Protein AF-A0A5S5DII4-F1 (afdb_monomer)

Mean predicted aligned error: 10.06 Å

Foldseek 3Di:
DDDDDDDDDDDDDDDDPPDPPPPPDDDPLVVVLLLLLLQLLLLLVLCLVLLVLLLVQAPDPLVNVLSVVVNVVSVVLNVLSCVVCVVVVHPCSPPHDPVSNVLSVQLVVLSVVRPYDLVSNLSNLVSVLVSLVVSLVSLVVSLVSCVVVPDPSSNVSSVVSNVVSVVSSVSSVVVNVVSVVVVVD

Nearest PDB structures (foldseek):
  2gs4-assembly1_A  TM=9.254E-01  e=4.524E-07  Escherichia coli
  7tmv-assembly1_B  TM=9.304E-01  e=6.352E-07  Klebsiella pneumoniae subsp. pneumoniae HS11286
  4eru-assembly1_B  TM=9.027E-01  e=7.712E-07  Salmonella enterica subsp. enterica serovar Typhimurium str. 14028S
  2gyq-assembly1_B  TM=9.045E-01  e=7.530E-06  Rhodopseudomonas palustris CGA009
  6z0c-assembly4_D  TM=2.707E-01  e=7.183E-02  Escherichia coli

Organism: NCBI:txid415956

pLDDT: mean 82.23, std 21.26, range [28.12, 98.5]

Secondary structure (DSSP, 8-state):
--------------SSSSS--S-----HHHHHHHHHHHHHHHHHHHHHHHHHHHHHH---HHHHHHHHHHHHHHHHHHHHHHHHHHHTT--------HHHHHHHHHHHHHHHT--SSHHHHHHHHHHHHHHHHHHHHHHHHHHHHHGGG--HHHHHHHHHHHHHHHHHHHHHHHHHHHHHHTTT-

Solvent-accessible surface area (backbone atoms only — not comparable to full-atom values): 10969 Å² total; per-residue (Å²): 136,85,85,82,90,81,90,84,91,82,88,90,86,84,89,85,86,86,87,85,86,84,79,83,78,75,54,71,71,54,54,54,46,52,52,52,51,21,28,48,46,29,45,47,55,54,51,61,68,49,45,63,59,52,42,70,60,44,72,50,65,70,60,30,56,50,45,59,58,46,54,59,52,53,50,59,46,44,51,54,47,51,53,53,32,55,76,68,74,43,82,73,51,75,44,76,42,67,76,51,50,52,43,52,47,54,44,49,55,48,57,77,70,54,83,74,48,74,67,57,39,51,50,49,52,53,40,50,48,52,48,48,54,50,50,49,51,47,41,51,52,48,51,68,52,43,70,80,70,76,46,68,67,58,50,50,50,45,51,51,46,41,49,54,50,52,52,50,47,51,54,51,48,53,54,53,50,54,63,55,56,69,73,78,116

Sequence (185 aa):
MNNTHKDKKTSVKDRSQENVSGLSEMDDSVEVYMQLLQETSSTERSLMSVLPGLTEGCTSVDFRELLYRFKDQIAGQADRLEEMLDDLGDHDSGIACLSFELLTAQIIDILDDHRGGRVEDAQLLTWLRRAIHFQIASYRSLLLNAEKLTSEKYRRFLQLTLSEKQEFDTELELIETQNADSKIS

Structure (mmCIF, N/CA/C/O backbone):
data_AF-A0A5S5DII4-F1
#
_entr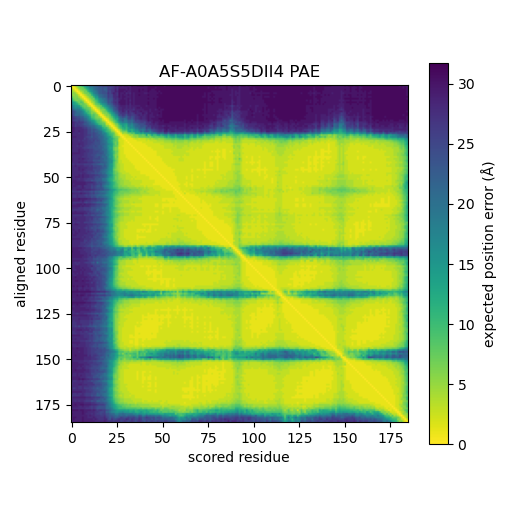y.id   AF-A0A5S5DII4-F1
#
loop_
_atom_site.group_PDB
_atom_site.id
_atom_site.type_symbol
_atom_site.label_atom_id
_atom_site.label_alt_id
_atom_site.label_comp_id
_atom_site.label_asym_id
_atom_site.label_entity_id
_atom_site.label_seq_id
_atom_site.pdbx_PDB_ins_code
_atom_site.Cartn_x
_atom_site.Cartn_y
_atom_site.Cartn_z
_atom_site.occupancy
_atom_site.B_iso_or_equiv
_atom_site.auth_seq_id
_atom_site.auth_comp_id
_atom_site.auth_asym_id
_atom_site.auth_atom_id
_atom_site.pdbx_PDB_model_num
ATOM 1 N N . MET A 1 1 ? -84.610 25.365 31.008 1.00 36.50 1 MET A N 1
ATOM 2 C CA . MET A 1 1 ? -84.254 24.234 31.886 1.00 36.50 1 MET A CA 1
ATOM 3 C C . MET A 1 1 ? -82.749 23.968 31.807 1.00 36.50 1 MET A C 1
ATOM 5 O O . MET A 1 1 ? -82.249 23.782 30.711 1.00 36.50 1 MET A O 1
ATOM 9 N N . ASN A 1 2 ? -82.089 24.007 32.971 1.00 32.84 2 ASN A N 1
ATOM 10 C CA . ASN A 1 2 ? -80.895 23.282 33.455 1.00 32.84 2 ASN A CA 1
ATOM 11 C C . ASN A 1 2 ? -79.609 23.118 32.603 1.00 32.84 2 ASN A C 1
ATOM 13 O O . ASN A 1 2 ? -79.510 22.239 31.761 1.00 32.84 2 ASN A O 1
ATOM 17 N N . ASN A 1 3 ? -78.605 23.937 32.943 1.00 28.12 3 ASN A N 1
ATOM 18 C CA . ASN A 1 3 ? -77.327 23.628 33.626 1.00 28.12 3 ASN A CA 1
ATOM 19 C C . ASN A 1 3 ? -76.452 22.379 33.285 1.00 28.12 3 ASN A C 1
ATOM 21 O O . ASN A 1 3 ? -76.857 21.243 33.510 1.00 28.12 3 ASN A O 1
ATOM 25 N N . THR A 1 4 ? -75.163 22.686 33.016 1.00 33.53 4 THR A N 1
ATOM 26 C CA . THR A 1 4 ? -73.881 22.116 33.547 1.00 33.53 4 THR A CA 1
ATOM 27 C C . THR A 1 4 ? -73.267 20.765 33.111 1.00 33.53 4 THR A C 1
ATOM 29 O O . THR A 1 4 ? -73.830 19.721 33.399 1.00 33.53 4 THR A O 1
ATOM 32 N N . HIS A 1 5 ? -72.009 20.879 32.604 1.00 34.75 5 HIS A N 1
ATOM 33 C CA . HIS A 1 5 ? -70.739 20.119 32.849 1.00 34.75 5 HIS A CA 1
ATOM 34 C C . HIS A 1 5 ? -70.729 18.564 32.752 1.00 34.75 5 HIS A C 1
ATOM 36 O O . HIS A 1 5 ? -71.667 17.924 33.184 1.00 34.75 5 HIS A O 1
ATOM 42 N N . LYS A 1 6 ? -69.696 17.825 32.291 1.00 32.38 6 LYS A N 1
ATOM 43 C CA . LYS A 1 6 ? -68.240 18.021 32.092 1.00 32.38 6 LYS A CA 1
ATOM 44 C C . LYS A 1 6 ? -67.645 16.793 31.335 1.00 32.38 6 LYS A C 1
ATOM 46 O O . LYS A 1 6 ? -68.241 15.725 31.369 1.00 32.38 6 LYS A O 1
ATOM 51 N N . ASP A 1 7 ? -66.427 16.959 30.799 1.00 32.25 7 ASP A N 1
ATOM 52 C CA . ASP A 1 7 ? -65.346 15.964 30.560 1.00 32.25 7 ASP A CA 1
ATOM 53 C C . ASP A 1 7 ? -65.468 14.835 29.499 1.00 32.25 7 ASP A C 1
ATOM 55 O O . ASP A 1 7 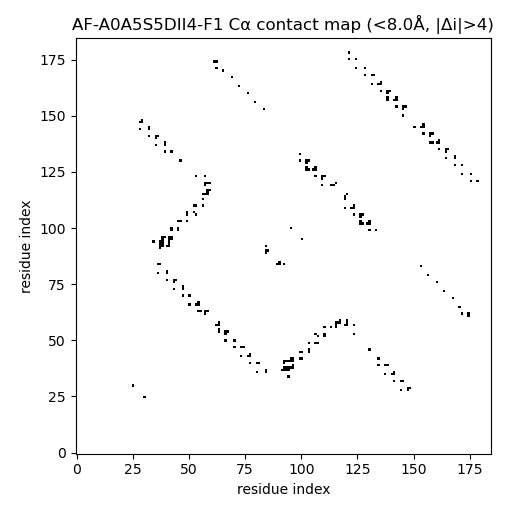? -66.142 13.833 29.712 1.00 32.25 7 ASP A O 1
ATOM 59 N N . LYS A 1 8 ? -64.621 14.881 28.447 1.00 33.53 8 LYS A N 1
ATOM 60 C CA . LYS A 1 8 ? -63.373 14.070 28.345 1.00 33.53 8 LYS A CA 1
ATOM 61 C C . LYS A 1 8 ? -62.570 14.311 27.046 1.00 33.53 8 LYS A C 1
ATOM 63 O O . LYS A 1 8 ? -63.094 14.263 25.941 1.00 33.53 8 LYS A O 1
ATOM 68 N N . LYS A 1 9 ? -61.262 14.520 27.241 1.00 31.34 9 LYS A N 1
ATOM 69 C CA . LYS A 1 9 ? -60.133 14.476 26.287 1.00 31.34 9 LYS A CA 1
ATOM 70 C C . LYS A 1 9 ? -59.957 13.085 25.652 1.00 31.34 9 LYS A C 1
ATOM 72 O O . LYS A 1 9 ? -59.981 12.116 26.401 1.00 31.34 9 LYS A O 1
ATOM 77 N N . THR A 1 10 ? -59.551 13.053 24.377 1.00 29.44 10 THR A N 1
ATOM 78 C CA . THR A 1 10 ? -58.564 12.113 23.775 1.00 29.44 10 THR A CA 1
ATOM 79 C C . THR A 1 10 ? -58.209 12.631 22.368 1.00 29.44 10 THR A C 1
ATOM 81 O O . THR A 1 10 ? -59.074 12.731 21.512 1.00 29.44 10 THR A O 1
ATOM 84 N N . SER A 1 11 ? -57.054 13.274 22.170 1.00 30.41 11 SER A N 1
ATOM 85 C CA . SER A 1 11 ? -55.741 12.688 21.826 1.00 30.41 11 SER A CA 1
ATOM 86 C C . SER A 1 11 ? -55.658 12.112 20.403 1.00 30.41 11 SER A C 1
ATOM 88 O O . SER A 1 11 ? -55.980 10.949 20.193 1.00 30.41 11 SER A O 1
ATOM 90 N N . VAL A 1 12 ? -55.169 12.925 19.457 1.00 33.53 12 VAL A N 1
ATOM 91 C CA . VAL A 1 12 ? -54.427 12.481 18.259 1.00 33.53 12 VAL A CA 1
ATOM 92 C C . VAL A 1 12 ? -53.343 13.528 17.986 1.00 33.53 12 VAL A C 1
ATOM 94 O O . VAL A 1 12 ? -53.492 14.411 17.145 1.00 33.53 12 VAL A O 1
ATOM 97 N N . LYS A 1 13 ? -52.277 13.508 18.785 1.00 38.53 13 LYS A N 1
ATOM 98 C CA . LYS A 1 13 ? -51.036 14.231 18.487 1.00 38.53 13 LYS A CA 1
ATOM 99 C C . LYS A 1 13 ? -49.879 13.518 19.175 1.00 38.53 13 LYS A C 1
ATOM 101 O O . LYS A 1 13 ? -49.289 14.069 20.089 1.00 38.53 13 LYS A O 1
ATOM 106 N N . ASP A 1 14 ? -49.641 12.269 18.788 1.00 38.22 14 ASP A N 1
ATOM 107 C CA . ASP A 1 14 ? -48.435 11.546 19.194 1.00 38.22 14 ASP A CA 1
ATOM 108 C C . ASP A 1 14 ? -48.256 10.287 18.337 1.00 38.22 14 ASP A C 1
ATOM 110 O O . ASP A 1 14 ? -48.994 9.319 18.526 1.00 38.22 14 ASP A O 1
ATOM 114 N N . ARG A 1 15 ? -47.366 10.324 17.329 1.00 33.09 15 ARG A N 1
ATOM 115 C CA . ARG A 1 15 ? -46.797 9.101 16.716 1.00 33.09 15 ARG A CA 1
ATOM 116 C C . ARG A 1 15 ? -45.628 9.287 15.741 1.00 33.09 15 ARG A C 1
ATOM 118 O O . ARG A 1 15 ? -45.426 8.446 14.872 1.00 33.09 15 ARG A O 1
ATOM 125 N N . SER A 1 16 ? -44.829 10.342 15.867 1.00 34.84 16 SER A N 1
ATOM 126 C CA . SER A 1 16 ? -43.623 10.468 15.028 1.00 34.84 16 SER A CA 1
ATOM 127 C C . SER A 1 16 ? -42.398 11.009 15.764 1.00 34.84 16 SER A C 1
ATOM 129 O O . SER A 1 16 ? -41.530 11.611 15.145 1.00 34.84 16 SER A O 1
ATOM 131 N N . GLN A 1 17 ? -42.305 10.781 17.076 1.00 38.28 17 GLN A N 1
ATOM 132 C CA . GLN A 1 17 ? -41.102 11.065 17.865 1.00 38.28 17 GLN A CA 1
ATOM 133 C C . GLN A 1 17 ? -40.708 9.874 18.749 1.00 38.28 17 GLN A C 1
ATOM 135 O O . GLN A 1 17 ? -40.435 10.043 19.924 1.00 38.28 17 GLN A O 1
ATOM 140 N N . GLU A 1 18 ? -40.660 8.661 18.200 1.00 36.66 18 GLU A N 1
ATOM 141 C CA . GLU A 1 18 ? -40.061 7.509 18.892 1.00 36.66 18 GLU A CA 1
ATOM 142 C C . GLU A 1 18 ? -39.348 6.614 17.870 1.00 36.66 18 GLU A C 1
ATOM 144 O O . GLU A 1 18 ? -39.942 5.680 17.343 1.00 36.66 18 GLU A O 1
ATOM 149 N N . ASN A 1 19 ? -38.113 6.993 17.503 1.00 38.47 19 ASN A N 1
ATOM 150 C CA . ASN A 1 19 ? -36.969 6.094 17.227 1.00 38.47 19 ASN A CA 1
ATOM 151 C C . ASN A 1 19 ? -35.779 6.832 16.578 1.00 38.47 19 ASN A C 1
ATOM 153 O O . ASN A 1 19 ? -35.295 6.451 15.518 1.00 38.47 19 ASN A O 1
ATOM 157 N N . VAL A 1 20 ? -35.269 7.888 17.220 1.00 41.12 20 VAL A N 1
ATOM 158 C CA . VAL A 1 20 ? -33.947 8.453 16.861 1.00 41.12 20 VAL A CA 1
ATOM 159 C C . VAL A 1 20 ? -33.081 8.674 18.109 1.00 41.12 20 VAL A C 1
ATOM 161 O O . VAL A 1 20 ? -32.270 9.585 18.165 1.00 41.12 20 VAL A O 1
ATOM 164 N N . SER A 1 21 ? -33.257 7.859 19.153 1.00 35.16 21 SER A N 1
ATOM 165 C CA . SER A 1 21 ? -32.547 8.030 20.434 1.00 35.16 21 SER A CA 1
ATOM 166 C C . SER A 1 21 ? -31.489 6.955 20.715 1.00 35.16 21 SER A C 1
ATOM 168 O O . SER A 1 21 ? -31.224 6.665 21.877 1.00 35.16 21 SER A O 1
ATOM 170 N N . GLY A 1 22 ? -30.915 6.331 19.680 1.00 36.16 22 GLY A N 1
ATOM 171 C CA . GLY A 1 22 ? -29.946 5.232 19.832 1.00 36.16 22 GLY A CA 1
ATOM 172 C C . GLY A 1 22 ? -28.522 5.496 19.330 1.00 36.16 22 GLY A C 1
ATOM 173 O O . GLY A 1 22 ? -27.684 4.621 19.486 1.00 36.16 22 GLY A O 1
ATOM 174 N N . LEU A 1 23 ? -28.233 6.659 18.736 1.00 41.50 23 LEU A N 1
ATOM 175 C CA . LEU A 1 23 ? -26.925 6.969 18.124 1.00 41.50 23 LEU A CA 1
ATOM 176 C C . LEU A 1 23 ? -26.316 8.269 18.682 1.00 41.50 23 LEU A C 1
ATOM 178 O O . LEU A 1 23 ? -25.687 9.034 17.961 1.00 41.50 23 LEU A O 1
ATOM 182 N N . SER A 1 24 ? -26.575 8.572 19.955 1.00 44.94 24 SER A N 1
ATOM 183 C CA . SER A 1 24 ? -26.068 9.785 20.602 1.00 44.94 24 SER A CA 1
ATOM 184 C C . SER A 1 24 ? -24.753 9.482 21.316 1.00 44.94 24 SER A C 1
ATOM 186 O O . SER A 1 24 ? -24.759 8.699 22.261 1.00 44.94 24 SER A O 1
ATOM 188 N N . GLU A 1 25 ? -23.693 10.168 20.877 1.00 48.50 25 GLU A N 1
ATOM 189 C CA . GLU A 1 25 ? -22.317 10.182 21.408 1.00 48.50 25 GLU A CA 1
ATOM 190 C C . GLU A 1 25 ? -21.473 8.945 21.059 1.00 48.50 25 GLU A C 1
ATOM 192 O O . GLU A 1 25 ? -21.080 8.159 21.919 1.00 48.50 25 GLU A O 1
ATOM 197 N N . MET A 1 26 ? -21.140 8.796 19.772 1.00 54.62 26 MET A N 1
ATOM 198 C CA . MET A 1 26 ? -19.896 8.108 19.422 1.00 54.62 26 MET A CA 1
ATOM 199 C C . MET A 1 26 ? -18.756 8.986 19.954 1.00 54.62 26 MET A C 1
ATOM 201 O O . MET A 1 26 ? -18.716 10.171 19.641 1.00 54.62 26 MET A O 1
ATOM 205 N N . ASP A 1 27 ? -17.891 8.443 20.810 1.00 73.56 27 ASP A N 1
ATOM 206 C CA . ASP A 1 27 ? -16.675 9.128 21.263 1.00 73.56 27 ASP A CA 1
ATOM 207 C C . ASP A 1 27 ? -15.926 9.681 20.037 1.00 73.56 27 ASP A C 1
ATOM 209 O O . ASP A 1 27 ? -15.694 8.921 19.095 1.00 73.56 27 ASP A O 1
ATOM 213 N N . ASP A 1 28 ? -15.549 10.968 20.033 1.00 74.88 28 ASP A N 1
ATOM 214 C CA . ASP A 1 28 ? -14.802 11.628 18.943 1.00 74.88 28 ASP A CA 1
ATOM 215 C C . ASP A 1 28 ? -13.610 10.764 18.473 1.00 74.88 28 ASP A C 1
ATOM 217 O O . ASP A 1 28 ? -13.206 10.770 17.309 1.00 74.88 28 ASP A O 1
ATOM 221 N N . SER A 1 29 ? -13.037 9.973 19.387 1.00 74.56 29 SER A N 1
ATOM 222 C CA . SER A 1 29 ? -11.936 9.057 19.100 1.00 74.56 29 SER A CA 1
ATOM 223 C C . SER A 1 29 ? -12.318 7.847 18.226 1.00 74.56 29 SER A C 1
ATOM 225 O O . SER A 1 29 ? -11.483 7.374 17.448 1.00 74.56 29 SER A O 1
ATOM 227 N N . VAL A 1 30 ? -13.561 7.370 18.324 1.00 81.44 30 VAL A N 1
ATOM 228 C CA . VAL A 1 30 ? -14.143 6.301 17.499 1.00 81.44 30 VAL A CA 1
ATOM 229 C C . VAL A 1 30 ? -14.518 6.839 16.122 1.00 81.44 30 VAL A C 1
ATOM 231 O O . VAL A 1 30 ? -14.240 6.173 15.130 1.00 81.44 30 VAL A O 1
ATOM 234 N N . GLU A 1 31 ? -15.058 8.058 16.037 1.00 84.19 31 GLU A N 1
ATOM 235 C CA . GLU A 1 31 ? -15.351 8.713 14.753 1.00 84.19 31 GLU A CA 1
ATOM 236 C C . GLU A 1 31 ? -14.083 8.853 13.897 1.00 84.19 31 GLU A C 1
ATOM 238 O O . GLU A 1 31 ? -14.055 8.421 12.744 1.00 84.19 31 GLU A O 1
ATOM 243 N N . VAL A 1 32 ? -12.987 9.343 14.491 1.00 85.94 32 VAL A N 1
ATOM 244 C CA . VAL A 1 32 ? -11.685 9.434 13.808 1.00 85.94 32 VAL A CA 1
ATOM 245 C C . VAL A 1 32 ? -11.194 8.062 13.341 1.00 85.94 32 VAL A C 1
ATOM 247 O O . VAL A 1 32 ? -10.637 7.949 12.250 1.00 85.94 32 VAL A O 1
ATOM 250 N N . TYR A 1 33 ? -11.383 7.007 14.140 1.00 88.62 33 TYR A N 1
ATOM 251 C CA . TYR A 1 33 ? -10.986 5.661 13.726 1.00 88.62 33 TYR A CA 1
ATOM 252 C C . TYR A 1 33 ? -11.786 5.176 12.513 1.00 88.62 33 TYR A C 1
ATOM 254 O O . TYR A 1 33 ? -11.189 4.664 11.566 1.00 88.62 33 TYR A O 1
ATOM 262 N N . MET A 1 34 ? -13.110 5.354 12.533 1.00 88.75 34 MET A N 1
ATOM 263 C CA . MET A 1 34 ? -13.986 4.952 11.431 1.00 88.75 34 MET A CA 1
ATOM 264 C C . MET A 1 34 ? -13.619 5.682 10.142 1.00 88.75 34 MET A C 1
ATOM 266 O O . MET A 1 34 ? -13.434 5.036 9.111 1.00 88.75 34 MET A O 1
ATOM 270 N N . GLN A 1 35 ? -13.386 6.995 10.216 1.00 89.06 35 GLN A N 1
ATOM 271 C CA . GLN A 1 35 ? -12.955 7.776 9.061 1.00 89.06 35 GLN A CA 1
ATOM 272 C C . GLN A 1 35 ? -11.616 7.276 8.494 1.00 89.06 35 GLN A C 1
ATOM 274 O O . GLN A 1 35 ? -11.498 7.053 7.290 1.00 89.06 35 GLN A O 1
ATOM 279 N N . LEU A 1 36 ? -10.613 7.032 9.346 1.00 91.25 36 LEU A N 1
ATOM 280 C CA . LEU A 1 36 ? -9.325 6.483 8.904 1.00 91.25 36 LEU A CA 1
ATOM 281 C C . LEU A 1 36 ? -9.477 5.099 8.256 1.00 91.25 36 LEU A C 1
ATOM 283 O O . LEU A 1 36 ? -8.747 4.775 7.315 1.00 91.25 36 LEU A O 1
ATOM 287 N N . LEU A 1 37 ? -10.398 4.273 8.760 1.00 92.94 37 LEU A N 1
ATOM 288 C CA . LEU A 1 37 ? -10.649 2.931 8.239 1.00 92.94 37 LEU A CA 1
ATOM 289 C C . LEU A 1 37 ? -11.292 2.994 6.849 1.00 92.94 37 LEU A C 1
ATOM 291 O O . LEU A 1 37 ? -10.819 2.323 5.930 1.00 92.94 37 LEU A O 1
ATOM 295 N N . GLN A 1 38 ? -12.306 3.845 6.678 1.00 92.19 38 GLN A N 1
ATOM 296 C CA . GLN A 1 38 ? -12.964 4.098 5.395 1.00 92.19 38 GLN A CA 1
ATOM 297 C C . GLN A 1 38 ? -11.987 4.684 4.365 1.00 92.19 38 GLN A C 1
ATOM 299 O O . GLN A 1 38 ? -11.889 4.167 3.251 1.00 92.19 38 GLN A O 1
ATOM 304 N N . GLU A 1 39 ? -11.201 5.698 4.745 1.00 92.88 39 GLU A N 1
ATOM 305 C CA . GLU A 1 39 ? -10.183 6.300 3.875 1.00 92.88 39 GLU A CA 1
ATOM 306 C C . GLU A 1 39 ? -9.135 5.265 3.441 1.00 92.88 39 GLU A C 1
ATOM 308 O O . GLU A 1 39 ? -8.808 5.167 2.257 1.00 92.88 39 GLU A O 1
ATOM 313 N N . THR A 1 40 ? -8.640 4.440 4.372 1.00 95.00 40 THR A N 1
ATOM 314 C CA . THR A 1 40 ? -7.669 3.378 4.056 1.00 95.00 40 THR A CA 1
ATOM 315 C C . THR A 1 40 ? -8.278 2.341 3.112 1.00 95.00 40 THR A C 1
ATOM 317 O O . THR A 1 40 ? -7.641 1.971 2.124 1.00 95.00 40 THR A O 1
ATOM 320 N N . SER A 1 41 ? -9.529 1.939 3.348 1.00 94.25 41 SER A N 1
ATOM 321 C CA . SER A 1 41 ? -10.287 1.043 2.466 1.00 94.25 41 SER A CA 1
ATOM 322 C C . SER A 1 41 ? -10.435 1.618 1.053 1.00 94.25 41 SER A C 1
ATOM 324 O O . SER A 1 41 ? -10.229 0.908 0.065 1.00 94.25 41 SER A O 1
ATOM 326 N N . SER A 1 42 ? -10.684 2.927 0.928 1.00 93.81 42 SER A N 1
ATOM 327 C CA . SER A 1 42 ? -10.674 3.607 -0.369 1.00 93.81 42 SER A CA 1
ATOM 328 C C . SER A 1 42 ? -9.309 3.555 -1.047 1.00 93.81 42 SER A C 1
ATOM 330 O O . SER A 1 42 ? -9.261 3.351 -2.259 1.00 93.81 42 SER A O 1
ATOM 332 N N . THR A 1 43 ? -8.203 3.709 -0.310 1.00 95.88 43 THR A N 1
ATOM 333 C CA . THR A 1 43 ? -6.866 3.630 -0.922 1.00 95.88 43 THR A CA 1
ATOM 334 C C . THR A 1 43 ? -6.566 2.248 -1.498 1.00 95.88 43 THR A C 1
ATOM 336 O O . THR A 1 43 ? -5.998 2.161 -2.585 1.00 95.88 43 THR A O 1
ATOM 339 N N . GLU A 1 44 ? -6.987 1.170 -0.826 1.00 95.38 44 GLU A N 1
ATOM 340 C CA . GLU A 1 44 ? -6.789 -0.190 -1.340 1.00 95.38 44 GLU A CA 1
ATOM 341 C C . GLU A 1 44 ? -7.545 -0.401 -2.651 1.00 95.38 44 GLU A C 1
ATOM 343 O O . GLU A 1 44 ? -6.949 -0.829 -3.638 1.00 95.38 44 GLU A O 1
ATOM 348 N N . ARG A 1 45 ? -8.818 0.012 -2.722 1.00 94.06 45 ARG A N 1
ATOM 349 C CA . ARG A 1 45 ? -9.597 -0.068 -3.969 1.00 94.06 45 ARG A CA 1
ATOM 350 C C . ARG A 1 45 ? -8.975 0.748 -5.100 1.00 94.06 45 ARG A C 1
ATOM 352 O O . ARG A 1 45 ? -8.881 0.253 -6.224 1.00 94.06 45 ARG A O 1
ATOM 359 N N . SER A 1 46 ? -8.522 1.970 -4.819 1.00 95.50 46 SER A N 1
ATOM 360 C CA . SER A 1 46 ? -7.871 2.810 -5.828 1.00 95.50 46 SER A CA 1
ATOM 361 C C . SER A 1 46 ? -6.589 2.162 -6.353 1.00 95.50 46 SER A C 1
ATOM 363 O O . SER A 1 46 ? -6.393 2.100 -7.567 1.00 95.50 46 SER A O 1
ATOM 365 N N . LEU A 1 47 ? -5.745 1.604 -5.478 1.00 97.12 47 LEU A N 1
ATOM 366 C CA . LEU A 1 47 ? -4.515 0.932 -5.903 1.00 97.12 47 LEU A CA 1
ATOM 367 C C . LEU A 1 47 ? -4.806 -0.356 -6.687 1.00 97.12 47 LEU A C 1
ATOM 369 O O . LEU A 1 47 ? -4.190 -0.595 -7.725 1.00 97.12 47 LEU A O 1
ATOM 373 N N . MET A 1 48 ? -5.785 -1.148 -6.242 1.00 96.12 48 MET A N 1
ATOM 374 C CA . MET A 1 48 ? -6.255 -2.329 -6.972 1.00 96.12 48 MET A CA 1
ATOM 375 C C . MET A 1 48 ? -6.720 -1.980 -8.387 1.00 96.12 48 MET A C 1
ATOM 377 O O . MET A 1 48 ? -6.473 -2.752 -9.311 1.00 96.12 48 MET A O 1
ATOM 381 N N . SER A 1 49 ? -7.366 -0.824 -8.572 1.00 95.06 49 SER A N 1
ATOM 382 C CA . SER A 1 49 ? -7.882 -0.407 -9.879 1.00 95.06 49 SER A CA 1
ATOM 383 C C . SER A 1 49 ? -6.784 -0.107 -10.906 1.00 95.06 49 SER A C 1
ATOM 385 O O . SER A 1 49 ? -6.965 -0.395 -12.088 1.00 95.06 49 SER A O 1
ATOM 387 N N . VAL A 1 50 ? -5.629 0.413 -10.471 1.00 96.38 50 VAL A N 1
ATOM 388 C CA . VAL A 1 50 ? -4.514 0.767 -11.371 1.00 96.38 50 VAL A CA 1
ATOM 389 C C . VAL A 1 50 ? -3.529 -0.379 -11.595 1.00 96.38 50 VAL A C 1
ATOM 391 O O . VAL A 1 50 ? -2.784 -0.378 -12.574 1.00 96.38 50 VAL A O 1
ATOM 394 N N . LEU A 1 51 ? -3.532 -1.383 -10.714 1.00 96.25 51 LEU A N 1
ATOM 395 C CA . LEU A 1 51 ? -2.572 -2.484 -10.735 1.00 96.25 51 LEU A CA 1
ATOM 396 C C . LEU A 1 51 ? -2.565 -3.307 -12.043 1.00 96.25 51 LEU A C 1
ATOM 398 O O . LEU A 1 51 ? -1.471 -3.660 -12.493 1.00 96.25 51 LEU A O 1
ATOM 402 N N . PRO A 1 52 ? -3.709 -3.604 -12.699 1.00 95.31 52 PRO A N 1
ATOM 403 C CA . PRO A 1 52 ? -3.709 -4.302 -13.985 1.00 95.31 52 PRO A CA 1
ATOM 404 C C . PRO A 1 52 ? -2.962 -3.523 -15.071 1.00 95.31 52 PRO A C 1
ATOM 406 O O . PRO A 1 52 ? -2.058 -4.074 -15.695 1.00 95.31 52 PRO A O 1
ATOM 409 N N . GLY A 1 53 ? -3.267 -2.229 -15.224 1.00 94.50 53 GLY A N 1
ATOM 410 C CA . GLY A 1 53 ? -2.589 -1.364 -16.192 1.00 94.50 53 GLY A CA 1
ATOM 411 C C . GLY A 1 53 ? -1.097 -1.235 -15.895 1.00 94.50 53 GLY A C 1
ATOM 412 O O . GLY A 1 53 ? -0.277 -1.311 -16.803 1.00 94.50 53 GLY A O 1
ATOM 413 N N . LEU A 1 54 ? -0.731 -1.149 -14.613 1.00 94.69 54 LEU A N 1
ATOM 414 C CA . LEU A 1 54 ? 0.664 -1.111 -14.181 1.00 94.69 54 LEU A CA 1
ATOM 415 C C . LEU A 1 54 ? 1.431 -2.391 -14.546 1.00 94.69 54 LEU A C 1
ATOM 417 O O . LEU A 1 54 ? 2.568 -2.325 -15.008 1.00 94.69 54 LEU A O 1
ATOM 421 N N . THR A 1 55 ? 0.795 -3.549 -14.366 1.00 94.62 55 THR A N 1
ATOM 422 C CA . THR A 1 55 ? 1.379 -4.865 -14.672 1.00 94.62 55 THR A CA 1
ATOM 423 C C . THR A 1 55 ? 1.550 -5.075 -16.177 1.00 94.62 55 THR A C 1
ATOM 425 O O . THR A 1 55 ? 2.536 -5.664 -16.620 1.00 94.62 55 THR A O 1
ATOM 428 N N . GLU A 1 56 ? 0.594 -4.602 -16.976 1.00 92.56 56 GLU A N 1
ATOM 429 C CA . GLU A 1 56 ? 0.640 -4.700 -18.438 1.00 92.56 56 GLU A CA 1
ATOM 430 C C . GLU A 1 56 ? 1.610 -3.689 -19.060 1.00 92.56 56 GLU A C 1
ATOM 432 O O . GLU A 1 56 ? 2.291 -4.013 -20.036 1.00 92.56 56 GLU A O 1
ATOM 437 N N . GLY A 1 57 ? 1.684 -2.486 -18.487 1.00 90.94 57 GLY A N 1
ATOM 438 C CA . GLY A 1 57 ? 2.478 -1.379 -19.005 1.00 90.94 57 GLY A CA 1
ATOM 439 C C . GLY A 1 57 ? 3.973 -1.506 -18.735 1.00 90.94 57 GLY A C 1
ATOM 440 O O . GLY A 1 57 ? 4.761 -1.127 -19.595 1.00 90.94 57 GLY A O 1
ATOM 441 N N . CYS A 1 58 ? 4.386 -2.059 -17.590 1.00 91.62 58 CYS A N 1
ATOM 442 C CA . CYS A 1 58 ? 5.806 -2.119 -17.248 1.00 91.62 58 CYS A CA 1
ATOM 443 C C . CYS A 1 58 ? 6.600 -3.065 -18.167 1.00 91.62 58 CYS A C 1
ATOM 445 O O . CYS A 1 58 ? 6.111 -4.117 -18.591 1.00 91.62 58 CYS A O 1
ATOM 447 N N . THR A 1 59 ? 7.854 -2.723 -18.469 1.00 91.19 59 THR A N 1
ATOM 448 C CA . THR A 1 59 ? 8.720 -3.512 -19.368 1.00 91.19 59 THR A CA 1
ATOM 449 C C . THR A 1 59 ? 9.694 -4.437 -18.636 1.00 91.19 59 THR A C 1
ATOM 451 O O . THR A 1 59 ? 10.147 -5.431 -19.208 1.00 91.19 59 THR A O 1
ATOM 454 N N . SER A 1 60 ? 9.985 -4.150 -17.368 1.00 91.69 60 SER A N 1
ATOM 455 C CA . SER A 1 60 ? 10.813 -4.977 -16.492 1.00 91.69 60 SER A CA 1
ATOM 456 C C . SER A 1 60 ? 10.103 -6.274 -16.094 1.00 91.69 60 SER A C 1
ATOM 458 O O . SER A 1 60 ? 8.994 -6.257 -15.558 1.00 91.69 60 SER A O 1
ATOM 460 N N . VAL A 1 61 ? 10.770 -7.409 -16.329 1.00 93.19 61 VAL A N 1
ATOM 461 C CA . VAL A 1 61 ? 10.262 -8.746 -15.982 1.00 93.19 61 VAL A CA 1
ATOM 462 C C . VAL A 1 61 ? 10.119 -8.891 -14.469 1.00 93.19 61 VAL A C 1
ATOM 464 O O . VAL A 1 61 ? 9.038 -9.237 -14.002 1.00 93.19 61 VAL A O 1
ATOM 467 N N . ASP A 1 62 ? 11.159 -8.540 -13.710 1.00 94.00 62 ASP A N 1
ATOM 468 C CA . ASP A 1 62 ? 11.157 -8.651 -12.247 1.00 94.00 62 ASP A CA 1
ATOM 469 C C . ASP A 1 62 ? 10.072 -7.764 -11.624 1.00 94.00 62 ASP A C 1
ATOM 471 O O . ASP A 1 62 ? 9.357 -8.181 -10.711 1.00 94.00 62 ASP A O 1
ATOM 475 N N . PHE A 1 63 ? 9.889 -6.551 -12.163 1.00 95.25 63 PHE A N 1
ATOM 476 C CA . PHE A 1 63 ? 8.839 -5.650 -11.693 1.00 95.25 63 PHE A CA 1
ATOM 477 C C . PHE A 1 63 ? 7.451 -6.224 -11.973 1.00 95.25 63 PHE A C 1
ATOM 479 O O . PHE A 1 63 ? 6.594 -6.238 -11.092 1.00 95.25 63 PHE A O 1
ATOM 486 N N . ARG A 1 64 ? 7.237 -6.766 -13.172 1.00 95.81 64 ARG A N 1
ATOM 487 C CA . ARG A 1 64 ? 5.972 -7.400 -13.541 1.00 95.81 64 ARG A CA 1
ATOM 488 C C . ARG A 1 64 ? 5.647 -8.611 -12.667 1.00 95.81 64 ARG A C 1
ATOM 490 O O . ARG A 1 64 ? 4.512 -8.754 -12.221 1.00 95.81 64 ARG A O 1
ATOM 497 N N . GLU A 1 65 ? 6.622 -9.479 -12.412 1.00 96.00 65 GLU A N 1
ATOM 498 C CA . GLU A 1 65 ? 6.446 -10.651 -11.545 1.00 96.00 65 GLU A CA 1
ATOM 499 C C . GLU A 1 65 ? 6.107 -10.255 -10.105 1.00 96.00 65 GLU A C 1
ATOM 501 O O . GLU A 1 65 ? 5.227 -10.854 -9.479 1.00 96.00 65 GLU A O 1
ATOM 506 N N . LEU A 1 66 ? 6.753 -9.206 -9.596 1.00 96.94 66 LEU A N 1
ATOM 507 C CA . LEU A 1 66 ? 6.443 -8.638 -8.291 1.00 96.94 66 LEU A CA 1
ATOM 508 C C . LEU A 1 66 ? 4.995 -8.114 -8.227 1.00 96.94 66 LEU A C 1
ATOM 510 O O . LEU A 1 66 ? 4.271 -8.433 -7.282 1.00 96.94 66 LEU A O 1
ATOM 514 N N . LEU A 1 67 ? 4.534 -7.395 -9.255 1.00 97.31 67 LEU A N 1
ATOM 515 C CA . LEU A 1 67 ? 3.153 -6.902 -9.343 1.00 97.31 67 LEU A CA 1
ATOM 516 C C . LEU A 1 67 ? 2.118 -8.035 -9.405 1.00 97.31 67 LEU A C 1
ATOM 518 O O . LEU A 1 67 ? 1.068 -7.936 -8.767 1.00 97.31 67 LEU A O 1
ATOM 522 N N . TYR A 1 68 ? 2.415 -9.132 -10.112 1.00 95.94 68 TYR A N 1
ATOM 523 C CA . TYR A 1 68 ? 1.527 -10.298 -10.152 1.00 95.94 68 TYR A CA 1
ATOM 524 C C . TYR A 1 68 ? 1.316 -10.916 -8.772 1.00 95.94 68 TYR A C 1
ATOM 526 O O . TYR A 1 68 ? 0.178 -11.209 -8.415 1.00 95.94 68 TYR A O 1
ATOM 534 N N . ARG A 1 69 ? 2.384 -11.082 -7.982 1.00 95.50 69 ARG A N 1
ATOM 535 C CA . ARG A 1 69 ? 2.261 -11.591 -6.606 1.00 95.50 69 ARG A CA 1
ATOM 536 C C . ARG A 1 69 ? 1.479 -10.624 -5.720 1.00 95.50 69 ARG A C 1
ATOM 538 O O . ARG A 1 69 ? 0.616 -11.046 -4.953 1.00 95.50 69 ARG A O 1
ATOM 545 N N . PHE A 1 70 ? 1.749 -9.330 -5.858 1.00 96.38 70 PHE A N 1
ATOM 546 C CA . PHE A 1 70 ? 1.092 -8.305 -5.055 1.00 96.38 70 PHE A CA 1
ATOM 547 C C . PHE A 1 70 ? -0.407 -8.191 -5.329 1.00 96.38 70 PHE A C 1
ATOM 549 O O . PHE A 1 70 ? -1.167 -7.888 -4.415 1.00 96.38 70 PHE A O 1
ATOM 556 N N . LYS A 1 71 ? -0.856 -8.488 -6.554 1.00 95.00 71 LYS A N 1
ATOM 557 C CA . LYS A 1 71 ? -2.279 -8.492 -6.917 1.00 95.00 71 LYS A CA 1
ATOM 558 C C . LYS A 1 71 ? -3.125 -9.397 -6.019 1.00 95.00 71 LYS A C 1
ATOM 560 O O . LYS A 1 71 ? -4.220 -9.004 -5.623 1.00 95.00 71 LYS A O 1
ATOM 565 N N . ASP A 1 72 ? -2.621 -10.578 -5.684 1.00 92.69 72 ASP A N 1
ATOM 566 C CA . ASP A 1 72 ? -3.340 -11.502 -4.804 1.00 92.69 72 ASP A CA 1
ATOM 567 C C . ASP A 1 72 ? -3.265 -11.045 -3.340 1.00 92.69 72 ASP A C 1
ATOM 569 O O . ASP A 1 72 ? -4.245 -11.149 -2.601 1.00 92.69 72 ASP A O 1
ATOM 573 N N . GLN A 1 73 ? -2.127 -10.475 -2.925 1.00 94.88 73 GLN A N 1
ATOM 574 C CA . GLN A 1 73 ? -1.966 -9.914 -1.580 1.00 94.88 73 GLN A CA 1
ATOM 575 C C . GLN A 1 73 ? -2.939 -8.758 -1.334 1.00 94.88 73 GLN A C 1
ATOM 577 O O . GLN A 1 73 ? -3.630 -8.750 -0.318 1.00 94.88 73 GLN A O 1
ATOM 582 N N . ILE A 1 74 ? -3.039 -7.806 -2.266 1.00 95.38 74 ILE A N 1
ATOM 583 C CA . ILE A 1 74 ? -3.879 -6.617 -2.093 1.00 95.38 74 ILE A CA 1
ATOM 584 C C . ILE A 1 74 ? -5.377 -6.947 -2.051 1.00 95.38 74 ILE A C 1
ATOM 586 O O . ILE A 1 74 ? -6.115 -6.306 -1.308 1.00 95.38 74 ILE A O 1
ATOM 590 N N . ALA 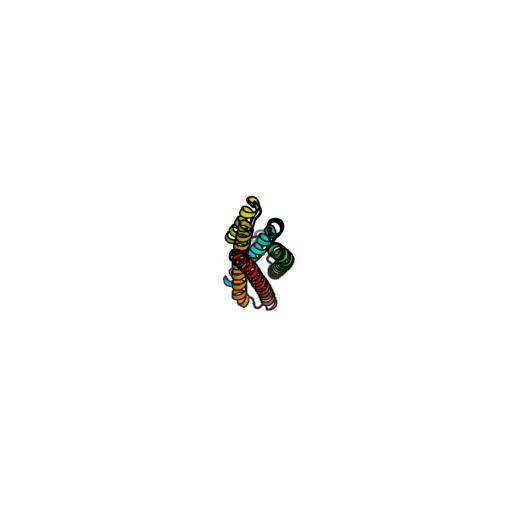A 1 75 ? -5.824 -7.988 -2.760 1.00 94.69 75 ALA A N 1
ATOM 591 C CA . ALA A 1 75 ? -7.202 -8.467 -2.652 1.00 94.69 75 ALA A CA 1
ATOM 592 C C . ALA A 1 75 ? -7.510 -8.952 -1.225 1.00 94.69 75 ALA A C 1
ATOM 594 O O . ALA A 1 75 ? -8.456 -8.480 -0.603 1.00 94.69 75 ALA A O 1
ATOM 595 N N . GLY A 1 76 ? -6.642 -9.791 -0.648 1.00 96.00 76 GLY A N 1
ATOM 596 C CA . GLY A 1 76 ? -6.807 -10.247 0.736 1.00 96.00 76 GLY A CA 1
ATOM 597 C C . GLY A 1 76 ? -6.677 -9.126 1.778 1.00 96.00 76 GLY A C 1
ATOM 598 O O . GLY A 1 76 ? -7.234 -9.226 2.869 1.00 96.00 76 GLY A O 1
ATOM 599 N N . GLN A 1 77 ? -5.952 -8.049 1.467 1.00 96.75 77 GLN A N 1
ATOM 600 C CA . GLN A 1 77 ? -5.864 -6.859 2.321 1.00 96.75 77 GLN A CA 1
ATOM 601 C C . GLN A 1 77 ? -7.171 -6.063 2.316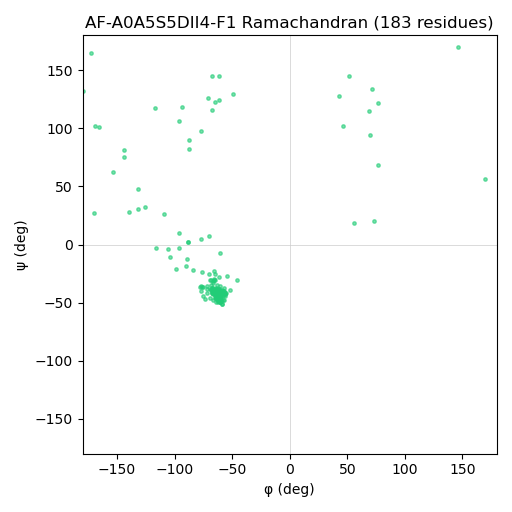 1.00 96.75 77 GLN A C 1
ATOM 603 O O . GLN A 1 77 ? -7.608 -5.628 3.383 1.00 96.75 77 GLN A O 1
ATOM 608 N N . ALA A 1 78 ? -7.797 -5.913 1.145 1.00 94.12 78 ALA A N 1
ATOM 609 C CA . ALA A 1 78 ? -9.107 -5.292 1.007 1.00 94.12 78 ALA A CA 1
ATOM 610 C C . ALA A 1 78 ? -10.188 -6.098 1.744 1.00 94.12 78 ALA A C 1
ATOM 612 O O . ALA A 1 78 ? -10.924 -5.510 2.534 1.00 94.12 78 ALA A O 1
ATOM 613 N N . ASP A 1 79 ? -10.195 -7.429 1.599 1.00 94.75 79 ASP A N 1
ATOM 614 C CA . ASP A 1 79 ? -11.144 -8.317 2.288 1.00 94.75 79 ASP A CA 1
ATOM 615 C C . ASP A 1 79 ? -11.083 -8.148 3.819 1.00 94.75 79 ASP A C 1
ATOM 617 O O . ASP A 1 79 ? -12.110 -8.080 4.490 1.00 94.75 79 ASP A O 1
ATOM 621 N N . ARG A 1 80 ? -9.876 -8.012 4.398 1.00 95.50 80 ARG A N 1
ATOM 622 C CA . ARG A 1 80 ? -9.707 -7.765 5.846 1.00 95.50 80 ARG A CA 1
ATOM 623 C C . ARG A 1 80 ? -10.312 -6.432 6.284 1.00 95.50 80 ARG A C 1
ATOM 625 O O . ARG A 1 80 ? -10.837 -6.349 7.391 1.00 95.50 80 ARG A O 1
ATOM 632 N N . LEU A 1 81 ? -10.180 -5.381 5.471 1.00 93.88 81 LEU A N 1
ATOM 633 C CA . LEU A 1 81 ? -10.755 -4.068 5.780 1.00 93.88 81 LEU A CA 1
ATOM 634 C C . LEU A 1 81 ? -12.278 -4.076 5.638 1.00 93.88 81 LEU A C 1
ATOM 636 O O . LEU A 1 81 ? -12.952 -3.454 6.452 1.00 93.88 81 LEU A O 1
ATOM 640 N N . GLU A 1 82 ? -12.807 -4.773 4.632 1.00 91.19 82 GLU A N 1
ATOM 641 C CA . GLU A 1 82 ? -14.248 -4.958 4.440 1.00 91.19 82 GLU A CA 1
ATOM 642 C C . GLU A 1 82 ? -14.860 -5.723 5.618 1.00 91.19 82 GLU A C 1
ATOM 644 O O . GLU A 1 82 ? -15.814 -5.244 6.219 1.00 91.19 82 GLU A O 1
ATOM 649 N N . GLU A 1 83 ? -14.226 -6.815 6.058 1.00 92.44 83 GLU A N 1
ATOM 650 C CA . GLU A 1 83 ? -14.647 -7.555 7.254 1.00 92.44 83 GLU A CA 1
ATOM 651 C C . GLU A 1 83 ? -14.653 -6.668 8.512 1.00 92.44 83 GLU A C 1
ATOM 653 O O . GLU A 1 83 ? -15.566 -6.746 9.332 1.00 92.44 83 GLU A O 1
ATOM 658 N N . MET A 1 84 ? -13.652 -5.795 8.671 1.00 91.44 84 MET A N 1
ATOM 659 C CA . MET A 1 84 ? -13.605 -4.852 9.793 1.00 91.44 84 MET A CA 1
ATOM 660 C C . MET A 1 84 ? -14.718 -3.799 9.734 1.00 91.44 84 MET A C 1
ATOM 662 O O . MET A 1 84 ? -15.276 -3.466 10.778 1.00 91.44 84 MET A O 1
ATOM 666 N N . LEU A 1 85 ? -15.016 -3.259 8.550 1.00 89.81 85 LEU A N 1
ATOM 667 C CA . LEU A 1 85 ? -16.088 -2.279 8.339 1.00 89.81 85 LEU A CA 1
ATOM 668 C C . LEU A 1 85 ? -17.465 -2.904 8.617 1.00 89.81 85 LEU A C 1
ATOM 670 O O . LEU A 1 85 ? -18.244 -2.355 9.400 1.00 89.81 85 LEU A O 1
ATOM 674 N N . ASP A 1 86 ? -17.706 -4.105 8.086 1.00 89.25 86 ASP A N 1
ATOM 675 C CA . ASP A 1 86 ? -18.940 -4.862 8.300 1.00 89.25 86 ASP A CA 1
ATOM 676 C C . ASP A 1 86 ? -19.164 -5.203 9.779 1.00 89.25 86 ASP A C 1
ATOM 678 O O . ASP A 1 86 ? -20.261 -4.990 10.304 1.00 89.25 86 ASP A O 1
ATOM 682 N N . ASP A 1 87 ? -18.127 -5.678 10.481 1.00 88.12 87 ASP A N 1
ATOM 683 C CA . ASP A 1 87 ? -18.207 -5.980 11.916 1.00 88.12 87 ASP A CA 1
ATOM 684 C C . ASP A 1 87 ? -18.527 -4.720 12.755 1.00 88.12 87 ASP A C 1
ATOM 686 O O . ASP A 1 87 ? -19.108 -4.819 13.840 1.00 88.12 87 ASP A O 1
ATOM 690 N N . LEU A 1 88 ? -18.147 -3.531 12.273 1.00 84.94 88 LEU A N 1
ATOM 691 C CA . LEU A 1 88 ? -18.409 -2.238 12.918 1.00 84.94 88 LEU A CA 1
ATOM 692 C C . LEU A 1 88 ? -19.763 -1.626 12.514 1.00 84.94 88 LEU A C 1
ATOM 694 O O . LEU A 1 88 ? -20.122 -0.559 13.014 1.00 84.94 88 LEU A O 1
ATOM 698 N N . GLY A 1 89 ? -20.547 -2.323 11.683 1.00 80.44 89 GLY A N 1
ATOM 699 C CA . GLY A 1 89 ? -21.876 -1.892 11.246 1.00 80.44 89 GLY A CA 1
ATOM 700 C C . GLY A 1 89 ? -21.848 -0.737 10.246 1.00 80.44 89 GLY A C 1
ATOM 701 O O . GLY A 1 89 ? -22.848 -0.029 10.107 1.00 80.44 89 GLY A O 1
ATOM 702 N N . ASP A 1 90 ? -20.713 -0.539 9.579 1.00 67.50 90 ASP A N 1
ATOM 703 C CA . ASP A 1 90 ? -20.502 0.525 8.614 1.00 67.50 90 ASP A CA 1
ATOM 704 C C . ASP A 1 90 ? -20.241 -0.069 7.233 1.00 67.50 90 ASP A C 1
ATOM 706 O O . ASP A 1 90 ? -19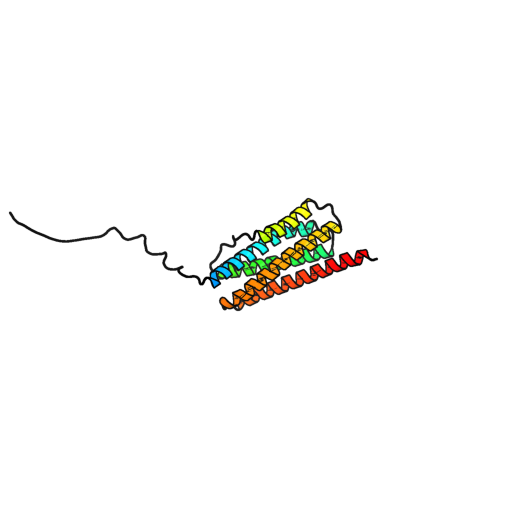.272 -0.788 7.014 1.00 67.50 90 ASP A O 1
ATOM 710 N N . HIS A 1 91 ? -21.125 0.237 6.291 1.00 61.84 91 HIS A N 1
ATOM 711 C CA . HIS A 1 91 ? -21.004 -0.216 4.908 1.00 61.84 91 HIS A CA 1
ATOM 712 C C . HIS A 1 91 ? -20.569 0.913 3.971 1.00 61.84 91 HIS A C 1
ATOM 714 O O . HIS A 1 91 ? -20.381 0.678 2.773 1.00 61.84 91 HIS A O 1
ATOM 720 N N . ASP A 1 92 ? -20.430 2.145 4.474 1.00 58.78 92 ASP A N 1
ATOM 721 C CA . ASP A 1 92 ? -20.057 3.275 3.638 1.00 58.78 92 ASP A CA 1
ATOM 722 C C . ASP A 1 92 ? -18.536 3.371 3.551 1.00 58.78 92 ASP A C 1
ATOM 724 O O . ASP A 1 92 ? -17.864 4.145 4.220 1.00 58.78 92 ASP A O 1
ATOM 728 N N . SER A 1 93 ? -17.959 2.570 2.662 1.00 59.12 93 SER A N 1
ATOM 729 C CA . SER A 1 93 ? -16.547 2.704 2.307 1.00 59.12 93 SER A CA 1
ATOM 730 C C . SER A 1 93 ? -16.247 3.984 1.495 1.00 59.12 93 SER A C 1
ATOM 732 O O . SER A 1 93 ? -15.136 4.142 0.990 1.00 59.12 93 SER A O 1
ATOM 734 N N . GLY A 1 94 ? -17.221 4.891 1.337 1.00 59.69 94 GLY A N 1
ATOM 735 C CA . GLY A 1 94 ? -17.276 5.953 0.335 1.00 59.69 94 GLY A CA 1
ATOM 736 C C . GLY A 1 94 ? -16.418 7.197 0.566 1.00 59.69 94 GLY A C 1
ATOM 737 O O . GLY A 1 94 ? -16.507 8.125 -0.241 1.00 59.69 94 GLY A O 1
ATOM 738 N N . ILE A 1 95 ? -15.576 7.257 1.605 1.00 79.00 95 ILE A N 1
ATOM 739 C CA . ILE A 1 95 ? -14.674 8.406 1.773 1.00 79.00 95 ILE A CA 1
ATOM 740 C C . ILE A 1 95 ? -13.494 8.280 0.809 1.00 79.00 95 ILE A C 1
ATOM 742 O O . ILE A 1 95 ? -12.502 7.599 1.072 1.00 79.00 95 ILE A O 1
ATOM 746 N N . ALA A 1 96 ? -13.610 8.982 -0.317 1.00 86.12 96 ALA A N 1
ATOM 747 C CA . ALA A 1 96 ? -12.538 9.132 -1.285 1.00 86.12 96 ALA A CA 1
ATOM 748 C C . ALA A 1 96 ? -11.327 9.843 -0.660 1.00 86.12 96 ALA A C 1
ATOM 750 O O . ALA A 1 96 ? -11.422 10.970 -0.163 1.00 86.12 96 ALA A O 1
ATOM 751 N N . CYS A 1 97 ? -10.159 9.207 -0.735 1.00 92.81 97 CYS A N 1
ATOM 752 C CA . CYS A 1 97 ? -8.902 9.822 -0.326 1.00 92.81 97 CYS A CA 1
ATOM 753 C C . CYS A 1 97 ? -8.285 10.597 -1.501 1.00 92.81 97 CYS A C 1
ATOM 755 O O . CYS A 1 97 ? -7.475 10.054 -2.252 1.00 92.81 97 CYS A O 1
ATOM 757 N N . LEU A 1 98 ? -8.626 11.884 -1.637 1.00 92.44 98 LEU A N 1
ATOM 758 C CA . LEU A 1 98 ? -8.144 12.747 -2.732 1.00 92.44 98 LEU A CA 1
ATOM 759 C C . LEU A 1 98 ? -6.612 12.734 -2.881 1.00 92.44 98 LEU A C 1
ATOM 761 O O . LEU A 1 98 ? -6.081 12.721 -3.989 1.00 92.44 98 LEU A O 1
ATOM 765 N N . SER A 1 99 ? -5.884 12.707 -1.761 1.00 92.12 99 SER A N 1
ATOM 766 C CA . SER A 1 99 ? -4.418 12.630 -1.761 1.00 92.12 99 SER A CA 1
ATOM 767 C C . SER A 1 99 ? -3.908 11.354 -2.428 1.00 92.12 99 SER A C 1
ATOM 769 O O . SER A 1 99 ? -2.904 11.388 -3.135 1.00 92.12 99 SER A O 1
ATOM 771 N N . PHE A 1 100 ? -4.596 10.234 -2.209 1.00 96.00 100 PHE A N 1
ATOM 772 C CA . PHE A 1 100 ? -4.231 8.954 -2.797 1.00 96.00 100 PHE A CA 1
ATOM 773 C C . PHE A 1 100 ? -4.656 8.858 -4.262 1.00 96.00 100 PHE A C 1
ATOM 775 O O . PHE A 1 100 ? -3.901 8.340 -5.080 1.00 96.00 100 PHE A O 1
ATOM 782 N N . GLU A 1 101 ? -5.809 9.428 -4.615 1.00 95.31 101 GLU A N 1
ATOM 783 C CA . GLU A 1 101 ? -6.259 9.517 -6.007 1.00 95.31 101 GLU A CA 1
ATOM 784 C C . GLU A 1 101 ? -5.240 10.242 -6.886 1.00 95.31 101 GLU A C 1
ATOM 786 O O . GLU A 1 101 ? -4.953 9.787 -7.991 1.00 95.31 101 GLU A O 1
ATOM 791 N N . LEU A 1 102 ? -4.619 11.312 -6.376 1.00 96.25 102 LEU A N 1
ATOM 792 C CA . LEU A 1 102 ? -3.535 12.001 -7.076 1.00 96.25 102 LEU A CA 1
ATOM 793 C C . LEU A 1 102 ? -2.318 11.094 -7.302 1.00 96.25 102 LEU A C 1
ATOM 795 O O . LEU A 1 102 ? -1.717 11.149 -8.370 1.00 96.25 102 LEU A O 1
ATOM 799 N N . LEU A 1 103 ? -1.958 10.238 -6.340 1.00 97.62 103 LEU A N 1
ATOM 800 C CA . LEU A 1 103 ? -0.860 9.279 -6.516 1.00 97.62 103 LEU A CA 1
ATOM 801 C C . LEU A 1 103 ? -1.187 8.264 -7.615 1.00 97.62 103 LEU A C 1
ATOM 803 O O . LEU A 1 103 ? -0.355 8.017 -8.487 1.00 97.62 103 LEU A O 1
ATOM 807 N N . THR A 1 104 ? -2.401 7.711 -7.610 1.00 97.31 104 THR A N 1
ATOM 808 C CA . THR A 1 104 ? -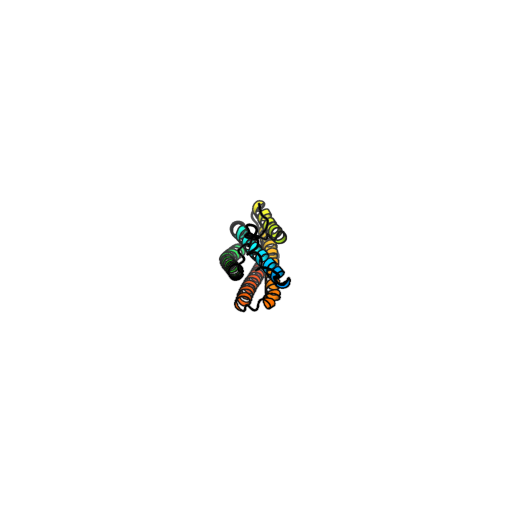2.841 6.763 -8.643 1.00 97.31 104 THR A CA 1
ATOM 809 C C . THR A 1 104 ? -3.013 7.425 -10.008 1.00 97.31 104 THR A C 1
ATOM 811 O O . THR A 1 104 ? -2.674 6.813 -11.016 1.00 97.31 104 THR A O 1
ATOM 814 N N . ALA A 1 105 ? -3.452 8.685 -10.058 1.00 97.00 105 ALA A N 1
ATOM 815 C CA . ALA A 1 105 ? -3.555 9.453 -11.295 1.00 97.00 105 ALA A CA 1
ATOM 816 C C . ALA A 1 105 ? -2.182 9.654 -11.942 1.00 97.00 105 ALA A C 1
ATOM 818 O O . ALA A 1 105 ? -2.048 9.461 -13.139 1.00 97.00 105 ALA A O 1
ATOM 819 N N . GLN A 1 106 ? -1.138 9.934 -11.156 1.00 97.06 106 GLN A N 1
ATOM 820 C CA . GLN A 1 106 ? 0.221 10.037 -11.697 1.00 97.06 106 GLN A CA 1
ATOM 821 C C . GLN A 1 106 ? 0.725 8.717 -12.290 1.00 97.06 106 GLN A C 1
ATOM 823 O O . GLN A 1 106 ? 1.429 8.734 -13.295 1.00 97.06 106 GLN A O 1
ATOM 828 N N . ILE A 1 107 ? 0.354 7.573 -11.705 1.00 97.06 107 ILE A N 1
ATOM 829 C CA . ILE A 1 107 ? 0.662 6.260 -12.288 1.00 97.06 107 ILE A CA 1
ATOM 830 C C . ILE A 1 107 ? -0.055 6.098 -13.635 1.00 97.06 107 ILE A C 1
ATOM 832 O O . ILE A 1 107 ? 0.578 5.690 -14.604 1.00 97.06 107 ILE A O 1
ATOM 836 N N . ILE A 1 108 ? -1.344 6.443 -13.704 1.00 96.75 108 ILE A N 1
ATOM 837 C CA . ILE A 1 108 ? -2.144 6.374 -14.937 1.00 96.75 108 ILE A CA 1
ATOM 838 C C . ILE A 1 108 ? -1.568 7.295 -16.018 1.00 96.75 108 ILE A C 1
ATOM 840 O O . ILE A 1 108 ? -1.346 6.834 -17.131 1.00 96.75 108 ILE A O 1
ATOM 844 N N . ASP A 1 109 ? -1.245 8.546 -15.684 1.00 96.19 109 ASP A N 1
ATOM 845 C CA . ASP A 1 109 ? -0.670 9.513 -16.627 1.00 96.19 109 ASP A CA 1
ATOM 846 C C . ASP A 1 109 ? 0.625 8.972 -17.260 1.00 96.19 109 ASP A C 1
ATOM 848 O O . ASP A 1 109 ? 0.837 9.084 -18.467 1.00 96.19 109 ASP A O 1
ATOM 852 N N . ILE A 1 110 ? 1.491 8.335 -16.459 1.00 95.19 110 ILE A N 1
ATOM 853 C CA . ILE A 1 110 ? 2.724 7.717 -16.968 1.00 95.19 110 ILE A CA 1
ATOM 854 C C . ILE A 1 110 ? 2.410 6.535 -17.883 1.00 95.19 110 ILE A C 1
ATOM 856 O O . ILE A 1 110 ? 3.101 6.370 -18.885 1.00 95.19 110 ILE A O 1
ATOM 860 N N . LEU A 1 111 ? 1.404 5.717 -17.553 1.00 94.62 111 LEU A N 1
ATOM 861 C CA . LEU A 1 111 ? 0.976 4.588 -18.384 1.00 94.62 111 LEU A CA 1
ATOM 862 C C . LEU A 1 111 ? 0.416 5.052 -19.735 1.00 94.62 111 LEU A C 1
ATOM 864 O O . LEU A 1 111 ? 0.744 4.453 -20.758 1.00 94.62 111 LEU A O 1
ATOM 868 N N . ASP A 1 112 ? -0.368 6.129 -19.750 1.00 93.81 112 ASP A N 1
ATOM 869 C CA . ASP A 1 112 ? -0.967 6.692 -20.965 1.00 93.81 112 ASP A CA 1
ATOM 870 C C . ASP A 1 112 ? 0.093 7.287 -21.908 1.00 93.81 112 ASP A C 1
ATOM 872 O O . ASP A 1 112 ? 0.014 7.125 -23.130 1.00 93.81 112 ASP A O 1
ATOM 876 N N . ASP A 1 113 ? 1.127 7.918 -21.346 1.00 88.94 113 ASP A N 1
ATOM 877 C CA . ASP A 1 113 ? 2.264 8.465 -22.093 1.00 88.94 113 ASP A CA 1
ATOM 878 C C . ASP A 1 113 ? 3.402 7.446 -22.312 1.00 88.94 113 ASP A C 1
ATOM 880 O O . ASP A 1 113 ? 4.438 7.780 -22.907 1.00 88.94 113 ASP A O 1
ATOM 884 N N . HIS A 1 114 ? 3.238 6.198 -21.859 1.00 79.81 114 HIS A N 1
ATOM 885 C CA . HIS A 1 114 ? 4.312 5.212 -21.824 1.00 79.81 114 HIS A CA 1
ATOM 886 C C . HIS A 1 114 ? 4.742 4.788 -23.235 1.00 79.81 114 HIS A C 1
ATOM 888 O O . HIS A 1 114 ? 4.009 4.144 -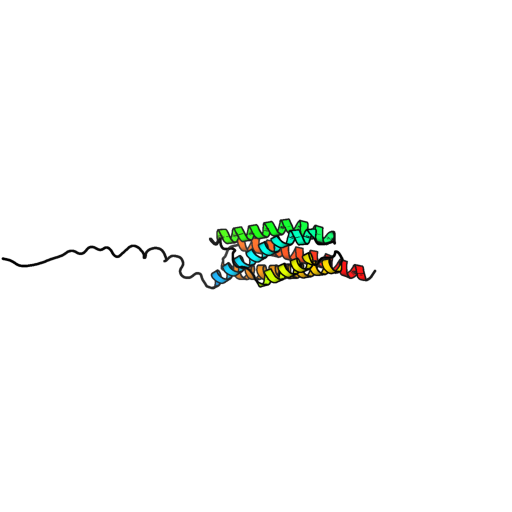23.986 1.00 79.81 114 HIS A O 1
ATOM 894 N N . ARG A 1 115 ? 5.996 5.087 -23.595 1.00 78.06 115 ARG A N 1
ATOM 895 C CA . ARG A 1 115 ? 6.589 4.694 -24.891 1.00 78.06 115 ARG A CA 1
ATOM 896 C C . ARG A 1 115 ? 7.415 3.408 -24.833 1.00 78.06 115 ARG A C 1
ATOM 898 O O . ARG A 1 115 ? 8.073 3.066 -25.815 1.00 78.06 115 ARG A O 1
ATOM 905 N N . GLY A 1 116 ? 7.349 2.693 -23.709 1.00 74.50 116 GLY A N 1
ATOM 906 C CA . GLY A 1 116 ? 8.215 1.565 -23.385 1.00 74.50 116 GLY A CA 1
ATOM 907 C C . GLY A 1 116 ? 9.640 2.015 -23.058 1.00 74.50 116 GLY A C 1
ATOM 908 O O . GLY A 1 116 ? 10.240 2.802 -23.788 1.00 74.50 116 GLY A O 1
ATOM 909 N N . GLY A 1 117 ? 10.216 1.483 -21.981 1.00 83.81 117 GLY A N 1
ATOM 910 C CA . GLY A 1 117 ? 11.596 1.795 -21.636 1.00 83.81 117 GLY A CA 1
ATOM 911 C C . GLY A 1 117 ? 11.882 1.853 -20.146 1.00 83.81 117 GLY A C 1
ATOM 912 O O . GLY A 1 117 ? 11.004 1.843 -19.289 1.00 83.81 117 GLY A O 1
ATOM 913 N N . ARG A 1 118 ? 13.180 1.937 -19.849 1.00 86.06 118 ARG A N 1
ATOM 914 C CA . ARG A 1 118 ? 13.698 1.925 -18.476 1.00 86.06 118 ARG A CA 1
ATOM 915 C C . ARG A 1 118 ? 13.377 3.198 -17.692 1.00 86.06 118 ARG A C 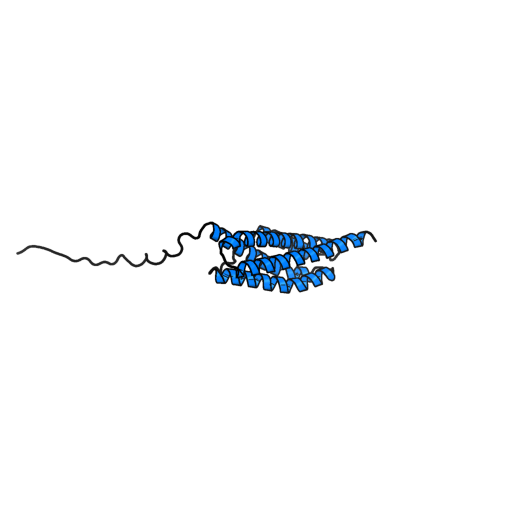1
ATOM 917 O O . ARG A 1 118 ? 13.397 3.162 -16.467 1.00 86.06 118 ARG A O 1
ATOM 924 N N . VAL A 1 119 ? 13.174 4.330 -18.369 1.00 88.94 119 VAL A N 1
ATOM 925 C CA . VAL A 1 119 ? 12.913 5.614 -17.696 1.00 88.94 119 VAL A CA 1
ATOM 926 C C . VAL A 1 119 ? 11.500 5.615 -17.133 1.00 88.94 119 VAL A C 1
ATOM 928 O O . VAL A 1 119 ? 11.302 5.950 -15.971 1.00 88.94 119 VAL A O 1
ATOM 931 N N . GLU A 1 120 ? 10.542 5.194 -17.941 1.00 89.88 120 GLU A N 1
ATOM 932 C CA . GLU A 1 120 ? 9.141 5.085 -17.574 1.00 89.88 120 GLU A CA 1
ATOM 933 C C . GLU A 1 120 ? 8.930 3.989 -16.522 1.00 89.88 120 GLU A C 1
ATOM 935 O O . GLU A 1 120 ? 8.273 4.250 -15.523 1.00 89.88 120 GLU A O 1
ATOM 940 N N . ASP A 1 121 ? 9.584 2.824 -16.643 1.00 92.00 121 ASP A N 1
ATOM 941 C CA . ASP A 1 121 ? 9.565 1.799 -15.584 1.00 92.00 121 ASP A CA 1
ATOM 942 C C . ASP A 1 121 ? 10.070 2.349 -14.240 1.00 92.00 121 ASP A C 1
ATOM 944 O O . ASP A 1 121 ? 9.486 2.072 -13.193 1.00 92.00 121 ASP A O 1
ATOM 948 N N . ALA A 1 122 ? 11.128 3.168 -14.253 1.00 92.50 122 ALA A N 1
ATOM 949 C CA . ALA A 1 122 ? 11.632 3.807 -13.040 1.00 92.50 122 ALA A CA 1
ATOM 950 C C . ALA A 1 122 ? 10.637 4.830 -12.462 1.00 92.50 122 ALA A C 1
ATOM 952 O O . ALA A 1 122 ? 10.499 4.932 -11.241 1.00 92.50 122 ALA A O 1
ATOM 953 N N . GLN A 1 123 ? 9.926 5.572 -13.317 1.00 94.31 123 GLN A N 1
ATOM 954 C CA . GLN A 1 123 ? 8.869 6.493 -12.889 1.00 94.31 123 GLN A CA 1
ATOM 955 C C . GLN A 1 123 ? 7.682 5.737 -12.281 1.00 94.31 123 GLN A C 1
ATOM 957 O O . GLN A 1 123 ? 7.245 6.088 -11.184 1.00 94.31 123 GLN A O 1
ATOM 962 N N . LEU A 1 124 ? 7.204 4.683 -12.947 1.00 95.94 124 LEU A N 1
ATOM 963 C CA . LEU A 1 124 ? 6.130 3.811 -12.468 1.00 95.94 124 LEU A CA 1
ATOM 964 C C . LEU A 1 124 ? 6.480 3.200 -11.108 1.00 95.94 124 LEU A C 1
ATOM 966 O O . LEU A 1 124 ? 5.688 3.290 -10.171 1.00 95.94 124 LEU A O 1
ATOM 970 N N . LEU A 1 125 ? 7.694 2.659 -10.970 1.00 95.69 125 LEU A N 1
ATOM 971 C CA . LEU A 1 125 ? 8.193 2.116 -9.709 1.00 95.69 125 LEU A CA 1
ATOM 972 C C . LEU A 1 125 ? 8.231 3.194 -8.617 1.00 95.69 125 LEU A C 1
ATOM 974 O O . LEU A 1 125 ? 7.728 2.973 -7.518 1.00 95.69 125 LEU A O 1
ATOM 978 N N . THR A 1 126 ? 8.754 4.385 -8.923 1.00 95.94 126 THR A N 1
ATOM 979 C CA . THR A 1 126 ? 8.832 5.502 -7.966 1.00 95.94 126 THR A CA 1
ATOM 980 C C . THR A 1 126 ? 7.449 5.915 -7.454 1.00 95.94 126 THR A C 1
ATOM 982 O O . THR A 1 126 ? 7.257 6.102 -6.250 1.00 95.94 126 THR A O 1
ATOM 985 N N . TRP A 1 127 ? 6.471 6.083 -8.347 1.00 97.50 127 TRP A N 1
ATOM 986 C CA . TRP A 1 127 ? 5.122 6.494 -7.952 1.00 97.50 127 TRP A CA 1
ATOM 987 C C . TRP A 1 127 ? 4.360 5.390 -7.226 1.00 97.50 127 TRP A C 1
ATOM 989 O O . TRP A 1 127 ? 3.670 5.686 -6.248 1.00 97.50 127 TRP A O 1
ATOM 999 N N . LEU A 1 128 ? 4.556 4.127 -7.612 1.00 97.88 128 LEU A N 1
ATOM 1000 C CA . LEU A 1 128 ? 4.034 2.996 -6.854 1.00 97.88 128 LEU A CA 1
ATOM 1001 C C . LEU A 1 128 ? 4.603 2.979 -5.431 1.00 97.88 128 LEU A C 1
ATOM 1003 O O . LEU A 1 128 ? 3.831 2.909 -4.479 1.00 97.88 128 LE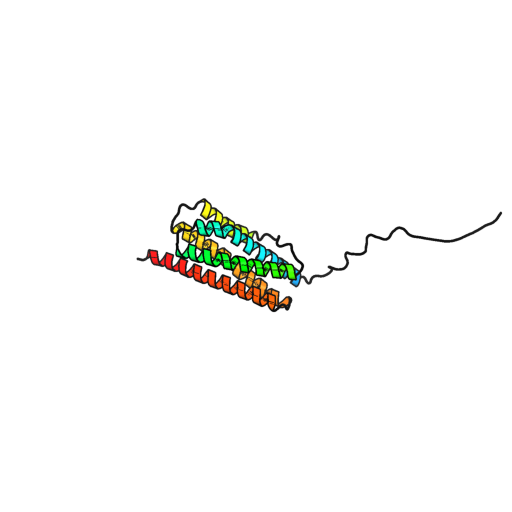U A O 1
ATOM 1007 N N . ARG A 1 129 ? 5.924 3.124 -5.255 1.00 97.88 129 ARG A N 1
ATOM 1008 C CA . ARG A 1 129 ? 6.540 3.195 -3.917 1.00 97.88 129 ARG A CA 1
ATOM 1009 C C . ARG A 1 129 ? 5.946 4.321 -3.075 1.00 97.88 129 ARG A C 1
ATOM 1011 O O . ARG A 1 129 ? 5.629 4.109 -1.909 1.00 97.88 129 ARG A O 1
ATOM 1018 N N . ARG A 1 130 ? 5.702 5.504 -3.653 1.00 98.31 130 ARG A N 1
ATOM 1019 C CA . ARG A 1 130 ? 5.012 6.606 -2.949 1.00 98.31 130 ARG A CA 1
ATOM 1020 C C . ARG A 1 130 ? 3.612 6.210 -2.474 1.00 98.31 130 ARG A C 1
ATOM 1022 O O . ARG A 1 130 ? 3.263 6.517 -1.335 1.00 98.31 130 ARG A O 1
ATOM 1029 N N . ALA A 1 131 ? 2.835 5.519 -3.309 1.00 98.25 131 ALA A N 1
ATOM 1030 C CA . ALA A 1 131 ? 1.522 4.997 -2.928 1.00 98.25 131 ALA A CA 1
ATOM 1031 C C . ALA A 1 131 ? 1.626 3.964 -1.791 1.00 98.25 131 ALA A C 1
ATOM 1033 O O . ALA A 1 131 ? 0.891 4.051 -0.810 1.00 98.25 131 ALA A O 1
ATOM 1034 N N . ILE A 1 132 ? 2.597 3.050 -1.849 1.00 98.12 132 ILE A N 1
ATOM 1035 C CA . ILE A 1 132 ? 2.826 2.061 -0.785 1.00 98.12 132 ILE A CA 1
ATOM 1036 C C . ILE A 1 132 ? 3.250 2.731 0.528 1.00 98.12 132 ILE A C 1
ATOM 1038 O O . ILE A 1 132 ? 2.717 2.401 1.585 1.00 98.12 132 ILE A O 1
ATOM 1042 N N . HIS A 1 133 ? 4.130 3.732 0.487 1.00 98.38 133 HIS A N 1
ATOM 1043 C CA . HIS A 1 133 ? 4.505 4.512 1.669 1.00 98.38 133 HIS A CA 1
ATOM 1044 C C . HIS A 1 133 ? 3.315 5.251 2.293 1.00 98.38 133 HIS A C 1
ATOM 1046 O O . HIS A 1 133 ? 3.217 5.313 3.522 1.00 98.38 133 HIS A O 1
ATOM 1052 N N . PHE A 1 134 ? 2.409 5.786 1.468 1.00 98.44 134 PHE A N 1
ATOM 1053 C CA . PHE A 1 134 ? 1.154 6.363 1.947 1.00 98.44 134 PHE A CA 1
ATOM 1054 C C . PHE A 1 134 ? 0.346 5.310 2.715 1.00 98.44 134 PHE A C 1
ATOM 1056 O O . PHE A 1 134 ? -0.001 5.537 3.872 1.00 98.44 134 PHE A O 1
ATOM 1063 N N . GLN A 1 135 ? 0.129 4.129 2.127 1.00 97.94 135 GLN A N 1
ATOM 1064 C CA . GLN A 1 135 ? -0.614 3.048 2.782 1.00 97.94 135 GLN A CA 1
ATOM 1065 C C . GLN A 1 135 ? 0.068 2.573 4.072 1.00 97.94 135 GLN A C 1
ATOM 1067 O O . GLN A 1 135 ? -0.597 2.420 5.093 1.00 97.94 135 GLN A O 1
ATOM 1072 N N . ILE A 1 136 ? 1.396 2.422 4.092 1.00 98.50 136 ILE A N 1
ATOM 1073 C CA . ILE A 1 136 ? 2.157 2.083 5.307 1.00 98.50 136 ILE A CA 1
ATOM 1074 C C . ILE A 1 136 ? 1.884 3.101 6.428 1.00 98.50 136 ILE A C 1
ATOM 1076 O O . ILE A 1 136 ? 1.698 2.715 7.586 1.00 98.50 136 ILE A O 1
ATOM 1080 N N . ALA A 1 137 ? 1.850 4.399 6.111 1.00 97.94 137 ALA A N 1
ATOM 1081 C CA . ALA A 1 137 ? 1.524 5.437 7.085 1.00 97.94 137 ALA A CA 1
ATOM 1082 C C . ALA A 1 137 ? 0.062 5.344 7.563 1.00 97.94 137 ALA A C 1
ATOM 1084 O O . ALA A 1 137 ? -0.189 5.456 8.769 1.00 97.94 137 ALA A O 1
ATOM 1085 N N . SER A 1 138 ? -0.882 5.065 6.660 1.00 96.12 138 SER A N 1
ATOM 1086 C CA . SER A 1 138 ? -2.298 4.853 6.991 1.00 96.12 138 SER A CA 1
ATOM 1087 C C . SER A 1 138 ? -2.490 3.667 7.940 1.00 96.12 138 SER A C 1
ATOM 1089 O O . SER A 1 138 ? -3.078 3.823 9.009 1.00 96.12 138 SER A O 1
ATOM 1091 N N . TYR A 1 139 ? -1.895 2.507 7.641 1.00 96.75 139 TYR A N 1
ATOM 1092 C CA . TYR A 1 139 ? -1.978 1.317 8.498 1.00 96.75 139 TYR A CA 1
ATOM 1093 C C . TYR A 1 139 ? -1.327 1.521 9.870 1.00 96.75 139 TYR A C 1
ATOM 1095 O O . TYR A 1 139 ? -1.867 1.072 10.882 1.00 96.75 139 TYR A O 1
ATOM 1103 N N . ARG A 1 140 ? -0.198 2.239 9.949 1.00 96.25 140 ARG A N 1
ATOM 1104 C CA . ARG A 1 140 ? 0.403 2.618 11.243 1.00 96.25 140 ARG A CA 1
ATOM 1105 C C . ARG A 1 140 ? -0.526 3.517 12.059 1.00 96.25 140 ARG A C 1
ATOM 1107 O O . ARG A 1 140 ? -0.643 3.331 13.269 1.00 96.25 140 ARG A O 1
ATOM 1114 N N . SER A 1 141 ? -1.205 4.453 11.400 1.00 93.50 141 SER A N 1
ATOM 1115 C CA . SER A 1 141 ? -2.169 5.358 12.037 1.00 93.50 141 SER A CA 1
ATOM 1116 C C . SER A 1 141 ? -3.402 4.602 12.537 1.00 93.50 141 SER A C 1
ATOM 1118 O O . SER A 1 141 ? -3.849 4.834 13.663 1.00 93.50 141 SER A O 1
ATOM 1120 N N . LEU A 1 142 ? -3.899 3.640 11.753 1.00 92.62 142 LEU A N 1
ATOM 1121 C CA . LEU A 1 142 ? -4.963 2.728 12.166 1.00 92.62 142 LEU A CA 1
ATOM 1122 C C . LEU A 1 142 ? -4.553 1.881 13.367 1.00 92.62 142 LEU A C 1
ATOM 1124 O O . LEU A 1 142 ? -5.317 1.795 14.318 1.00 92.62 142 LEU A O 1
ATOM 1128 N N . LEU A 1 143 ? -3.351 1.299 13.379 1.00 92.00 143 LEU A N 1
ATOM 1129 C CA . LEU A 1 143 ? -2.874 0.493 14.508 1.00 92.00 143 LEU A CA 1
ATOM 1130 C C . LEU A 1 143 ? -2.779 1.290 15.809 1.00 92.00 143 LEU A C 1
ATOM 1132 O O . LEU A 1 143 ? -3.200 0.795 16.853 1.00 92.00 143 LEU A O 1
ATOM 1136 N N . LEU A 1 144 ? -2.268 2.522 15.738 1.00 89.06 144 LEU A N 1
ATOM 1137 C CA . LEU A 1 144 ? -2.166 3.403 16.899 1.00 89.06 144 LEU A CA 1
ATOM 1138 C C . LEU A 1 144 ? -3.548 3.764 17.461 1.00 89.06 144 LEU A C 1
ATOM 1140 O O . LEU A 1 144 ? -3.726 3.846 18.673 1.00 89.06 144 LEU A O 1
ATOM 1144 N N . ASN A 1 145 ? -4.543 3.953 16.591 1.00 82.44 145 ASN A N 1
ATOM 1145 C CA . ASN A 1 145 ? -5.909 4.245 17.022 1.00 82.44 145 ASN A CA 1
ATOM 1146 C C . ASN A 1 145 ? -6.718 2.979 17.363 1.00 82.44 145 ASN A C 1
ATOM 1148 O O . ASN A 1 145 ? -7.648 3.063 18.159 1.00 82.44 145 ASN A O 1
ATOM 1152 N N . ALA A 1 146 ? -6.338 1.801 16.854 1.00 76.12 146 ALA A N 1
ATOM 1153 C CA . ALA A 1 146 ? -6.998 0.521 17.126 1.00 76.12 146 ALA A CA 1
ATOM 1154 C C . ALA A 1 146 ? -6.864 0.078 18.590 1.00 76.12 146 ALA A C 1
ATOM 1156 O O . ALA A 1 146 ? -7.703 -0.681 19.077 1.00 76.12 146 ALA A O 1
ATOM 1157 N N . GLU A 1 147 ? -5.852 0.568 19.319 1.00 63.47 147 GLU A N 1
ATOM 1158 C CA . GLU A 1 147 ? -5.728 0.344 20.767 1.00 63.47 147 GLU A CA 1
ATOM 1159 C C . GLU A 1 147 ? -6.983 0.775 21.538 1.00 63.47 147 GLU A C 1
ATOM 1161 O O . GLU A 1 147 ? -7.303 0.179 22.566 1.00 63.47 147 GLU A O 1
ATOM 1166 N N . LYS A 1 148 ? -7.732 1.745 21.002 1.00 65.88 148 LYS A N 1
ATOM 1167 C CA . LYS A 1 148 ? -8.952 2.285 21.608 1.00 65.88 148 LYS A CA 1
ATOM 1168 C C . LYS A 1 148 ? -10.165 1.359 21.466 1.00 65.88 148 LYS A C 1
ATOM 1170 O O . LYS A 1 148 ? -11.068 1.430 22.289 1.00 65.88 148 LYS A O 1
ATOM 1175 N N . LEU A 1 149 ? -10.177 0.462 20.473 1.00 65.31 149 LEU A N 1
ATOM 1176 C CA . LEU A 1 149 ? -11.324 -0.409 20.171 1.00 65.31 149 LEU A CA 1
ATOM 1177 C C . LEU A 1 149 ? -11.233 -1.813 20.791 1.00 65.31 149 LEU A C 1
ATOM 1179 O O . LEU A 1 149 ? -12.164 -2.604 20.678 1.00 65.31 149 LEU A O 1
ATOM 1183 N N . THR A 1 150 ? -10.133 -2.147 21.476 1.00 63.72 150 THR A N 1
ATOM 1184 C CA . THR A 1 150 ? -9.931 -3.419 22.214 1.00 63.72 150 THR A CA 1
ATOM 1185 C C . THR A 1 150 ? -10.112 -4.725 21.410 1.00 63.72 150 THR A C 1
ATOM 1187 O O . THR A 1 150 ? -10.236 -5.797 22.000 1.00 63.72 150 THR A O 1
ATOM 1190 N N . SER A 1 151 ? -10.064 -4.683 20.072 1.00 78.94 151 SER A N 1
ATOM 1191 C CA . SER A 1 151 ? -10.171 -5.876 19.215 1.00 78.94 151 SER A CA 1
ATOM 1192 C C . SER A 1 151 ? -8.796 -6.415 18.810 1.00 78.94 151 SER A C 1
ATOM 1194 O O . SER A 1 151 ? -8.109 -5.864 17.946 1.00 78.94 151 SER A O 1
ATOM 1196 N N . GLU A 1 152 ? -8.398 -7.542 19.406 1.00 86.56 152 GLU A N 1
ATOM 1197 C CA . GLU A 1 152 ? -7.149 -8.234 19.051 1.00 86.56 152 GLU A CA 1
ATOM 1198 C C . GLU A 1 152 ? -7.171 -8.772 17.609 1.00 86.56 152 GLU A C 1
ATOM 1200 O O . GLU A 1 152 ? -6.143 -8.794 16.930 1.00 86.56 152 GLU A O 1
ATOM 1205 N N . LYS A 1 153 ? -8.358 -9.141 17.107 1.00 90.44 153 LYS A N 1
ATOM 1206 C CA . LYS A 1 153 ? -8.569 -9.562 15.714 1.00 90.44 153 LYS A CA 1
ATOM 1207 C C . LYS A 1 153 ? -8.156 -8.452 14.743 1.00 90.44 153 LYS A C 1
ATOM 1209 O O . LYS A 1 153 ? -7.347 -8.695 13.851 1.00 90.44 153 LYS A O 1
ATOM 1214 N N . TYR A 1 154 ? -8.651 -7.232 14.954 1.00 90.50 154 TYR A N 1
ATOM 1215 C CA . TYR A 1 154 ? -8.376 -6.101 14.060 1.00 90.50 154 TYR A CA 1
ATOM 1216 C C . TYR A 1 154 ? -6.909 -5.698 14.104 1.00 90.50 154 TYR A C 1
ATOM 1218 O O . TYR A 1 154 ? -6.292 -5.480 13.065 1.00 90.50 154 TYR A O 1
ATOM 1226 N N . ARG A 1 155 ? -6.313 -5.678 15.302 1.00 91.62 155 ARG A N 1
ATOM 1227 C CA . ARG A 1 155 ? -4.879 -5.423 15.455 1.00 91.62 155 ARG A CA 1
ATOM 1228 C C . ARG A 1 155 ? -4.053 -6.417 14.636 1.00 91.62 155 ARG A C 1
ATOM 1230 O O . ARG A 1 155 ? -3.137 -6.001 13.932 1.00 91.62 155 ARG A O 1
ATOM 1237 N N . ARG A 1 156 ? -4.400 -7.707 14.678 1.00 93.75 156 ARG A N 1
ATOM 1238 C CA . ARG A 1 156 ? -3.721 -8.744 13.893 1.00 93.75 156 ARG A CA 1
ATOM 1239 C C . ARG A 1 156 ? -3.886 -8.538 12.387 1.00 93.75 156 ARG A C 1
ATOM 1241 O O . ARG A 1 156 ? -2.905 -8.678 11.665 1.00 93.75 156 ARG A O 1
ATOM 1248 N N . PHE A 1 157 ? -5.088 -8.208 11.915 1.00 95.56 157 PHE A N 1
ATOM 1249 C CA . PHE A 1 157 ? -5.337 -7.930 10.495 1.00 95.56 157 PHE A CA 1
ATOM 1250 C C . PHE A 1 157 ? -4.506 -6.747 9.999 1.00 95.56 157 PHE A C 1
ATOM 1252 O O . PHE A 1 157 ? -3.787 -6.872 9.010 1.00 95.56 157 PHE A O 1
ATOM 1259 N N . LEU A 1 158 ? -4.539 -5.634 10.732 1.00 95.88 158 LEU A N 1
ATOM 1260 C CA . LEU A 1 158 ? -3.787 -4.430 10.394 1.00 95.88 158 LEU A CA 1
ATOM 1261 C C . LEU A 1 158 ? -2.266 -4.657 10.454 1.00 95.88 158 LEU A C 1
ATOM 1263 O O . LEU A 1 158 ? -1.548 -4.161 9.592 1.00 95.88 158 LEU A O 1
ATOM 1267 N N . GLN A 1 159 ? -1.762 -5.419 11.434 1.00 96.44 159 GLN A N 1
ATOM 1268 C CA . GLN A 1 159 ? -0.338 -5.779 11.523 1.00 96.44 159 GLN A CA 1
ATOM 1269 C C . GLN A 1 159 ? 0.106 -6.673 10.368 1.00 96.44 159 GLN A C 1
ATOM 1271 O O . GLN A 1 159 ? 1.183 -6.459 9.817 1.00 96.44 159 GLN A O 1
ATOM 1276 N N . LEU A 1 160 ? -0.716 -7.659 10.003 1.00 97.69 160 LEU A N 1
ATOM 1277 C CA . LEU A 1 160 ? -0.422 -8.546 8.886 1.00 97.69 160 LEU A CA 1
ATOM 1278 C C . LEU A 1 160 ? -0.339 -7.754 7.579 1.00 97.69 160 LEU A C 1
ATOM 1280 O O . LEU A 1 160 ? 0.666 -7.852 6.881 1.00 97.69 160 LEU A O 1
ATOM 1284 N N . THR A 1 161 ? -1.334 -6.907 7.298 1.00 98.19 161 THR A N 1
ATOM 1285 C CA . THR A 1 161 ? -1.301 -6.055 6.104 1.00 98.19 161 THR A CA 1
ATOM 1286 C C . THR A 1 161 ? -0.119 -5.087 6.125 1.00 98.19 161 THR A C 1
ATOM 1288 O O . THR A 1 161 ? 0.550 -4.916 5.110 1.00 98.19 161 THR A O 1
ATOM 1291 N N . LEU A 1 162 ? 0.193 -4.480 7.275 1.00 98.31 162 LEU A N 1
ATOM 1292 C CA . LEU A 1 162 ? 1.360 -3.609 7.397 1.00 98.31 162 LEU A CA 1
ATOM 1293 C C . LEU A 1 162 ? 2.661 -4.350 7.039 1.00 98.31 162 LEU A C 1
ATOM 1295 O O . LEU A 1 162 ? 3.460 -3.800 6.286 1.00 98.31 162 LEU A O 1
ATOM 1299 N N . SER A 1 163 ? 2.853 -5.584 7.523 1.00 98.38 163 SER A N 1
ATOM 1300 C CA . SER A 1 163 ? 4.027 -6.406 7.178 1.00 98.38 163 SER A CA 1
ATOM 1301 C C . SER A 1 163 ? 4.098 -6.670 5.678 1.00 98.38 163 SER A C 1
ATOM 1303 O O . SER A 1 163 ? 5.124 -6.403 5.063 1.00 98.38 163 SER A O 1
ATOM 1305 N N . GLU A 1 164 ? 2.988 -7.097 5.069 1.00 98.38 164 GLU A N 1
ATOM 1306 C CA . GLU A 1 164 ? 2.914 -7.368 3.629 1.00 98.38 164 GLU A CA 1
ATOM 1307 C C . GLU A 1 164 ? 3.268 -6.123 2.793 1.00 98.38 164 GLU A C 1
ATOM 1309 O O . GLU A 1 164 ? 4.023 -6.221 1.828 1.00 98.38 164 GLU A O 1
ATOM 1314 N N . LYS A 1 165 ? 2.785 -4.930 3.174 1.00 98.31 165 LYS A N 1
ATOM 1315 C CA . LYS A 1 165 ? 3.127 -3.670 2.483 1.00 98.31 165 LYS A CA 1
ATOM 1316 C C . LYS A 1 165 ? 4.600 -3.286 2.660 1.00 98.31 165 LYS A C 1
ATOM 1318 O O . LYS A 1 165 ? 5.210 -2.777 1.724 1.00 98.31 165 LYS A O 1
ATOM 1323 N N . GLN A 1 166 ? 5.171 -3.499 3.847 1.00 98.44 166 GLN A N 1
ATOM 1324 C CA . GLN A 1 166 ? 6.589 -3.221 4.112 1.00 98.44 166 GLN A CA 1
ATOM 1325 C C . GLN A 1 166 ? 7.515 -4.180 3.354 1.00 98.44 166 GLN A C 1
ATOM 1327 O O . GLN A 1 166 ? 8.553 -3.760 2.842 1.00 98.44 166 GLN A O 1
ATOM 1332 N N . GLU A 1 167 ? 7.136 -5.455 3.270 1.00 98.38 167 GLU A N 1
ATOM 1333 C CA . GLU A 1 167 ? 7.830 -6.458 2.461 1.00 98.38 167 GLU A CA 1
ATOM 1334 C C . GLU A 1 167 ? 7.790 -6.067 0.982 1.00 98.38 167 GLU A C 1
ATOM 1336 O O . GLU A 1 167 ? 8.838 -6.006 0.343 1.00 98.38 167 GLU A O 1
ATOM 1341 N N . PHE A 1 168 ? 6.617 -5.684 0.472 1.00 98.25 168 PHE A N 1
ATOM 1342 C CA . PHE A 1 168 ? 6.466 -5.233 -0.909 1.00 98.25 168 PHE A CA 1
ATOM 1343 C C . PHE A 1 168 ? 7.308 -3.986 -1.235 1.00 98.25 168 PHE A C 1
ATOM 1345 O O . PHE A 1 168 ? 7.971 -3.953 -2.268 1.00 98.25 168 PHE A O 1
ATOM 1352 N N . ASP A 1 169 ? 7.355 -2.977 -0.354 1.00 98.38 169 ASP A N 1
ATOM 1353 C CA . ASP A 1 169 ? 8.243 -1.813 -0.538 1.00 98.38 169 ASP A CA 1
ATOM 1354 C C . ASP A 1 169 ? 9.729 -2.207 -0.560 1.00 98.38 169 ASP A C 1
ATOM 1356 O O . ASP A 1 169 ? 10.491 -1.707 -1.388 1.00 98.38 169 ASP A O 1
ATOM 1360 N N . THR A 1 170 ? 10.133 -3.157 0.288 1.00 97.94 170 THR A N 1
ATOM 1361 C CA . THR A 1 170 ? 11.511 -3.674 0.300 1.00 97.94 170 THR A CA 1
ATOM 1362 C C . THR A 1 170 ? 11.852 -4.376 -1.020 1.00 97.94 170 THR A C 1
ATOM 1364 O O . THR A 1 170 ? 12.950 -4.210 -1.553 1.00 97.94 170 THR A O 1
ATOM 1367 N N . GLU A 1 171 ? 10.915 -5.144 -1.582 1.00 97.75 171 GLU A N 1
ATOM 1368 C CA . GLU A 1 171 ? 11.087 -5.787 -2.889 1.00 97.75 171 GLU A CA 1
ATOM 1369 C C . GLU A 1 171 ? 11.140 -4.755 -4.032 1.00 97.75 171 GLU A C 1
ATOM 1371 O O . GLU A 1 171 ? 11.962 -4.894 -4.940 1.00 97.75 171 GLU A O 1
ATOM 1376 N N . LEU A 1 172 ? 10.343 -3.680 -3.968 1.00 96.75 172 LEU A N 1
ATOM 1377 C CA . LEU A 1 172 ? 10.423 -2.568 -4.925 1.00 96.75 172 LEU A CA 1
ATOM 1378 C C . LEU A 1 172 ? 11.779 -1.850 -4.859 1.00 96.75 172 LEU A C 1
ATOM 1380 O O . LEU A 1 172 ? 12.342 -1.507 -5.900 1.00 96.75 172 LEU A O 1
ATOM 1384 N N . GLU A 1 173 ? 12.332 -1.650 -3.661 1.00 95.50 173 GLU A N 1
ATOM 1385 C CA . GLU A 1 173 ? 13.664 -1.061 -3.473 1.00 95.50 173 GLU A CA 1
ATOM 1386 C C . GLU A 1 173 ? 14.775 -1.892 -4.101 1.00 95.50 173 GLU A C 1
ATOM 1388 O O . GLU A 1 173 ? 15.697 -1.353 -4.722 1.00 95.50 173 GLU A O 1
ATOM 1393 N N . LEU A 1 174 ? 14.681 -3.214 -3.974 1.00 95.12 174 LEU A N 1
ATOM 1394 C CA . LEU A 1 174 ? 15.646 -4.113 -4.586 1.00 95.12 174 LEU A CA 1
ATOM 1395 C C . LEU A 1 174 ? 15.653 -3.959 -6.114 1.00 95.12 174 LEU A C 1
ATOM 1397 O O . LEU A 1 174 ? 16.720 -3.872 -6.718 1.00 95.12 174 LEU A O 1
ATOM 1401 N N . ILE A 1 175 ? 14.480 -3.841 -6.737 1.00 93.19 175 ILE A N 1
ATOM 1402 C CA . ILE A 1 175 ? 14.374 -3.615 -8.185 1.00 93.19 175 ILE A CA 1
ATOM 1403 C C . ILE A 1 175 ? 14.931 -2.235 -8.565 1.00 93.19 175 ILE A C 1
ATOM 1405 O O . ILE A 1 175 ? 15.637 -2.091 -9.565 1.00 93.19 175 ILE A O 1
ATOM 1409 N N . GLU A 1 176 ? 14.650 -1.202 -7.768 1.00 89.12 176 GLU A N 1
ATOM 1410 C CA . GLU A 1 176 ? 15.150 0.154 -8.014 1.00 89.12 176 GLU A CA 1
ATOM 1411 C C . GLU A 1 176 ? 16.682 0.231 -7.970 1.00 89.12 176 GLU A C 1
ATOM 1413 O O . GLU A 1 176 ? 17.307 0.823 -8.855 1.00 89.12 176 GLU A O 1
ATOM 1418 N N . THR A 1 177 ? 17.295 -0.410 -6.974 1.00 88.38 177 THR A N 1
ATOM 1419 C CA . THR A 1 177 ? 18.756 -0.455 -6.810 1.00 88.38 177 THR A CA 1
ATOM 1420 C C . THR A 1 177 ? 19.432 -1.249 -7.930 1.00 88.38 177 THR A C 1
ATOM 1422 O O . THR A 1 177 ? 20.387 -0.758 -8.533 1.00 88.38 177 THR A O 1
ATOM 1425 N N . GLN A 1 178 ? 18.879 -2.399 -8.325 1.00 86.69 178 GLN A N 1
ATOM 1426 C CA . GLN A 1 178 ? 19.361 -3.174 -9.478 1.00 86.69 178 GLN A CA 1
ATOM 1427 C C . GLN A 1 178 ? 19.309 -2.371 -10.790 1.00 86.69 178 GLN A C 1
ATOM 1429 O O . GLN A 1 178 ? 20.249 -2.397 -11.597 1.00 86.69 178 GLN A O 1
ATOM 1434 N N . ASN A 1 179 ? 18.236 -1.601 -10.997 1.00 80.94 179 ASN A N 1
ATOM 1435 C CA . ASN A 1 179 ? 18.096 -0.708 -12.148 1.00 80.94 179 ASN A CA 1
ATOM 1436 C C . ASN A 1 179 ? 19.118 0.444 -12.135 1.00 80.94 179 ASN A C 1
ATOM 1438 O O . ASN A 1 179 ? 19.512 0.931 -13.201 1.00 80.94 179 ASN A O 1
ATOM 1442 N N . ALA A 1 180 ? 19.552 0.894 -10.953 1.00 75.44 180 ALA A N 1
ATOM 1443 C CA . ALA A 1 180 ? 20.585 1.914 -10.805 1.00 75.44 180 ALA A CA 1
ATOM 1444 C C . ALA A 1 180 ? 21.991 1.362 -11.094 1.00 75.44 180 ALA A C 1
ATOM 1446 O O . ALA A 1 180 ? 22.740 1.990 -11.844 1.00 75.44 180 ALA A O 1
ATOM 1447 N N . ASP A 1 181 ? 22.322 0.176 -10.580 1.00 72.38 181 ASP A N 1
ATOM 1448 C CA . ASP A 1 181 ? 23.643 -0.451 -10.745 1.00 72.38 181 ASP A CA 1
ATOM 1449 C C . ASP A 1 181 ? 23.914 -0.887 -12.191 1.00 72.38 181 ASP A C 1
ATOM 1451 O O . ASP A 1 181 ? 25.037 -0.779 -12.691 1.00 72.38 181 ASP A O 1
ATOM 1455 N N . SER A 1 182 ? 22.859 -1.256 -12.922 1.00 63.56 182 SER A N 1
ATOM 1456 C CA . SER A 1 182 ? 22.904 -1.546 -14.363 1.00 63.56 182 SER A CA 1
ATOM 1457 C C . SER A 1 182 ? 23.361 -0.356 -15.232 1.00 63.56 182 SER A C 1
ATOM 1459 O O . SER A 1 182 ? 23.542 -0.520 -16.437 1.00 63.56 182 SER A O 1
ATOM 1461 N N . LYS A 1 183 ? 23.524 0.849 -14.658 1.00 53.78 183 LYS A N 1
ATOM 1462 C CA . LYS A 1 183 ? 24.053 2.050 -15.335 1.00 53.78 183 LYS A CA 1
ATOM 1463 C C . LYS A 1 183 ? 25.578 2.189 -15.243 1.00 53.78 183 LYS A C 1
ATOM 1465 O O . LYS A 1 183 ? 26.127 3.064 -15.909 1.00 53.78 183 LYS A O 1
ATOM 1470 N N . ILE A 1 184 ? 26.242 1.404 -14.389 1.00 46.31 184 ILE A N 1
ATOM 1471 C CA . ILE A 1 184 ? 27.672 1.562 -14.056 1.00 46.31 184 ILE A CA 1
ATOM 1472 C C . ILE A 1 184 ? 28.556 0.505 -14.753 1.00 46.31 184 ILE A C 1
ATOM 1474 O O . ILE A 1 184 ? 29.778 0.654 -14.777 1.00 46.31 184 ILE A O 1
ATOM 1478 N N . SER A 1 185 ? 27.962 -0.522 -15.370 1.00 40.22 185 SER A N 1
ATOM 1479 C CA . SER A 1 185 ? 28.674 -1.540 -16.163 1.00 40.22 185 SER A CA 1
ATOM 1480 C C . SER A 1 185 ? 28.517 -1.340 -17.665 1.00 40.22 185 SER A C 1
ATOM 1482 O O . SER A 1 185 ? 29.407 -1.864 -18.374 1.00 40.22 185 SER A O 1
#

InterPro domains:
  IPR009078 Ferritin-like superfamily [SSF47240] (25-173)
  IPR010287 Protein of unknown function DUF892, YciF-like [PF05974] (31-181)
  IPR012347 Ferritin-like [G3DSA:1.20.1260.10] (23-183)
  IPR047114 Protein YciF [PTHR30565] (31-180)

Radius of gyration: 26.22 Å; Cα contacts (8 Å, |Δi|>4): 145; chains: 1; bounding box: 113×36×58 Å